Protein AF-A0A538TI64-F1 (afdb_monomer)

Sequence (239 aa):
MTATRRSPAPDSRGTPIFIALPSRIRTHGTRDSNRKEPLVKSITRTRGRATARTKSRGKTGARRRSRPKLRREFADYIRKIDTYRGGRPAMPLLRTGPGKIARAVQGLTPSQVRRRPARGKWSISEIVGHLLDTEIVYGFRCRMALSESGRPVQAYNQTVWTETLRHRRRSVPRTVAQIQLLRKINLELVGSVPRRTWKRYGEHPERGRETVRRTLELVAGHDLNHLDQIQAIKKKFGW

pLDDT: mean 79.29, std 27.63, range [27.08, 98.88]

Radius of gyration: 28.54 Å; Cα contacts (8 Å, |Δi|>4): 205; chains: 1; bounding box: 77×65×80 Å

Solvent-accessible surface area (backbone atoms only — not comparable to full-atom values): 14949 Å² total; per-residue (Å²): 135,88,80,89,88,80,89,85,83,87,82,89,87,81,87,80,87,79,81,85,74,94,83,82,90,82,92,83,85,87,86,87,82,91,86,85,88,82,87,87,78,88,85,84,91,80,91,78,82,92,78,86,87,77,87,74,86,73,83,75,72,77,74,76,72,74,75,81,75,62,51,65,71,60,52,54,51,50,54,55,32,50,58,63,38,64,84,55,67,31,66,68,46,52,70,47,41,48,60,51,53,47,61,72,53,58,93,61,50,78,67,60,33,47,47,52,82,46,90,98,46,72,18,50,21,28,50,49,41,49,53,34,54,48,48,54,53,51,44,49,48,42,51,43,10,68,76,46,54,69,38,77,42,89,82,78,61,64,69,58,49,37,58,76,68,42,16,60,75,51,58,55,72,62,45,46,53,49,35,42,52,48,48,50,56,44,50,51,58,60,64,74,46,62,77,81,57,33,70,32,18,24,32,30,85,68,75,40,78,43,25,42,51,53,50,47,43,50,50,31,5,45,54,49,53,51,50,52,50,46,51,51,47,29,63,75,73,76,105

Secondary structure (DSSP, 8-state):
--------PPP--------PPPP-----------------------------------------PPPPPPPHHHHHHHHHHHHHHTT--HHHHHHHHHHHHHHHHTT--HHHHH--SSTT---HHHHHHHHHHHHHHHHHHHHHHHHSTT-B-----HHHHHHHTTGGGS-HHHHHHHHHHHHHHHHHHHHSS-GGGGG-EEEETTTEEEEHHHHHHHHHHHHHHHHHHHHHHHHHHT-

Structure (mmCIF, N/CA/C/O backbone):
data_AF-A0A538TI64-F1
#
_entry.id   AF-A0A538TI64-F1
#
loop_
_atom_site.group_PDB
_atom_site.id
_atom_site.type_symbol
_atom_site.label_atom_id
_atom_site.label_alt_id
_atom_site.label_comp_id
_atom_site.label_asym_id
_atom_site.label_entity_id
_atom_site.label_seq_id
_atom_site.pdbx_PDB_ins_code
_atom_site.Cartn_x
_atom_site.Cartn_y
_atom_site.Cartn_z
_atom_site.occupancy
_atom_site.B_iso_or_equiv
_atom_site.auth_seq_id
_atom_site.auth_comp_id
_atom_site.auth_asym_id
_atom_site.auth_atom_id
_atom_site.pdbx_PDB_model_num
ATOM 1 N N . MET A 1 1 ? 38.947 35.627 54.458 1.00 37.22 1 MET A N 1
ATOM 2 C CA . MET A 1 1 ? 39.655 34.328 54.430 1.00 37.22 1 MET A CA 1
ATOM 3 C C . MET A 1 1 ? 38.856 33.387 53.533 1.00 37.22 1 MET A C 1
ATOM 5 O O . MET A 1 1 ? 37.724 33.091 53.869 1.00 37.22 1 MET A O 1
ATOM 9 N N . THR A 1 2 ? 39.244 33.271 52.253 1.00 35.34 2 THR A N 1
ATOM 10 C CA . THR A 1 2 ? 39.941 32.096 51.654 1.00 35.34 2 THR A CA 1
ATOM 11 C C . THR A 1 2 ? 39.024 30.879 51.502 1.00 35.34 2 THR A C 1
ATOM 13 O O . THR A 1 2 ? 38.381 30.491 52.457 1.00 35.34 2 THR A O 1
ATOM 16 N N . ALA A 1 3 ? 38.932 30.163 50.388 1.00 33.50 3 ALA A N 1
ATOM 17 C CA . ALA A 1 3 ? 39.492 30.269 49.052 1.00 33.50 3 ALA A CA 1
ATOM 18 C C . ALA A 1 3 ? 38.672 29.316 48.158 1.00 33.50 3 ALA A C 1
ATOM 20 O O . ALA A 1 3 ? 38.108 28.321 48.611 1.00 33.50 3 ALA A O 1
ATOM 21 N N . THR A 1 4 ? 38.639 29.644 46.878 1.00 38.38 4 THR A N 1
ATOM 22 C CA . THR A 1 4 ? 38.232 28.841 45.724 1.00 38.38 4 THR A CA 1
ATOM 23 C C . THR A 1 4 ? 38.848 27.435 45.701 1.00 38.38 4 THR A C 1
ATOM 25 O O . THR A 1 4 ? 40.043 27.287 45.946 1.00 38.38 4 THR A O 1
ATOM 28 N N . ARG A 1 5 ? 38.109 26.429 45.203 1.00 38.44 5 ARG A N 1
ATOM 29 C CA . ARG A 1 5 ? 38.712 25.377 44.362 1.00 38.44 5 ARG A CA 1
ATOM 30 C C . ARG A 1 5 ? 37.734 24.817 43.324 1.00 38.44 5 ARG A C 1
ATOM 32 O O . ARG A 1 5 ? 36.630 24.390 43.635 1.00 38.44 5 ARG A O 1
ATOM 39 N N . ARG A 1 6 ? 38.187 24.895 42.070 1.00 33.31 6 ARG A N 1
ATOM 40 C CA . ARG A 1 6 ? 37.586 24.429 40.813 1.00 33.31 6 ARG A CA 1
ATOM 41 C C . ARG A 1 6 ? 38.135 23.044 40.424 1.00 33.31 6 ARG A C 1
ATOM 43 O O . ARG A 1 6 ? 39.300 22.783 40.708 1.00 33.31 6 ARG A O 1
ATOM 50 N N . SER A 1 7 ? 37.346 22.339 39.593 1.00 33.81 7 SER A N 1
ATOM 51 C CA . SER A 1 7 ? 37.742 21.460 38.457 1.00 33.81 7 SER A CA 1
ATOM 52 C C . SER A 1 7 ? 38.326 20.058 38.764 1.00 33.81 7 SER A C 1
ATOM 54 O O . SER A 1 7 ? 38.950 19.905 39.809 1.00 33.81 7 SER A O 1
ATOM 56 N N . PRO A 1 8 ? 38.145 19.030 37.883 1.00 36.81 8 PRO A N 1
ATOM 57 C CA . PRO A 1 8 ? 38.267 19.132 36.418 1.00 36.81 8 PRO A CA 1
ATOM 58 C C . PRO A 1 8 ? 37.199 18.456 35.533 1.00 36.81 8 PRO A C 1
ATOM 60 O O . PRO A 1 8 ? 36.416 17.607 35.947 1.00 36.81 8 PRO A O 1
ATOM 63 N N . ALA A 1 9 ? 37.226 18.878 34.266 1.00 33.88 9 ALA A N 1
ATOM 64 C CA . ALA A 1 9 ? 36.581 18.263 33.112 1.00 33.88 9 ALA A CA 1
ATOM 65 C C . ALA A 1 9 ? 37.309 16.979 32.663 1.00 33.88 9 ALA A C 1
ATOM 67 O O . ALA A 1 9 ? 38.518 16.875 32.875 1.00 33.88 9 ALA A O 1
ATOM 68 N N . PRO A 1 10 ? 36.642 16.061 31.942 1.00 36.03 10 PRO A N 1
ATOM 69 C CA . PRO A 1 10 ? 37.310 15.170 31.010 1.00 36.03 10 PRO A CA 1
ATOM 70 C C . PRO A 1 10 ? 37.363 15.785 29.604 1.00 36.03 10 PRO A C 1
ATOM 72 O O . PRO A 1 10 ? 36.371 16.281 29.066 1.00 36.03 10 PRO A O 1
ATOM 75 N N . ASP A 1 11 ? 38.572 15.745 29.056 1.00 35.69 11 ASP A N 1
ATOM 76 C CA . ASP A 1 11 ? 38.986 16.241 27.752 1.00 35.69 11 ASP A CA 1
ATOM 77 C C . ASP A 1 11 ? 38.479 15.369 26.587 1.00 35.69 11 ASP A C 1
ATOM 79 O O . ASP A 1 11 ? 38.189 14.176 26.697 1.00 35.69 11 ASP A O 1
ATOM 83 N N . SER A 1 12 ? 38.396 16.066 25.467 1.00 35.09 12 SER A N 1
ATOM 84 C CA . SER A 1 12 ? 38.057 15.743 24.099 1.00 35.09 12 SER A CA 1
ATOM 85 C C . SER A 1 12 ? 38.675 14.474 23.499 1.00 35.09 12 SER A C 1
ATOM 87 O O . SER A 1 12 ? 39.821 14.102 23.742 1.00 35.09 12 SER A O 1
ATOM 89 N N . ARG A 1 13 ? 37.906 13.861 22.588 1.00 38.78 13 ARG A N 1
ATOM 90 C CA . ARG A 1 13 ? 38.354 13.457 21.242 1.00 38.78 13 ARG A CA 1
ATOM 91 C C . ARG A 1 13 ? 37.144 13.023 20.410 1.00 38.78 13 ARG A C 1
ATOM 93 O O . ARG A 1 13 ? 36.601 11.939 20.587 1.00 38.78 13 ARG A O 1
ATOM 100 N N . GLY A 1 14 ? 36.720 13.893 19.500 1.00 31.83 14 GLY A N 1
ATOM 101 C CA . GLY A 1 14 ? 35.620 13.634 18.573 1.00 31.83 14 GLY A CA 1
ATOM 102 C C . GLY A 1 14 ? 35.406 14.823 17.648 1.00 31.83 14 GLY A C 1
ATOM 103 O O . GLY A 1 14 ? 34.551 15.664 17.894 1.00 31.83 14 GLY A O 1
ATOM 104 N N . THR A 1 15 ? 36.238 14.922 16.617 1.00 35.31 15 THR A N 1
ATOM 105 C CA . THR A 1 15 ? 36.200 15.959 15.581 1.00 35.31 15 THR A CA 1
ATOM 106 C C . THR A 1 15 ? 34.843 15.972 14.857 1.00 35.31 15 THR A C 1
ATOM 108 O O . THR A 1 15 ? 34.475 14.946 14.281 1.00 35.31 15 THR A O 1
ATOM 111 N N . PRO A 1 16 ? 34.098 17.092 14.809 1.00 32.81 16 PRO A N 1
ATOM 112 C CA . PRO A 1 16 ? 32.952 17.212 13.917 1.00 32.81 16 PRO A CA 1
ATOM 113 C C . PRO A 1 16 ? 33.415 17.614 12.508 1.00 32.81 16 PRO A C 1
ATOM 115 O O . PRO A 1 16 ? 34.109 18.612 12.317 1.00 32.81 16 PRO A O 1
ATOM 118 N N . ILE A 1 17 ? 33.012 16.831 11.505 1.00 33.97 17 ILE A N 1
ATOM 119 C CA . ILE A 1 17 ? 33.142 17.189 10.088 1.00 33.97 17 ILE A CA 1
ATOM 120 C C . ILE A 1 17 ? 32.087 18.259 9.780 1.00 33.97 17 ILE A C 1
ATOM 122 O O . ILE A 1 17 ? 30.896 17.963 9.694 1.00 33.97 17 ILE A O 1
ATOM 126 N N . PHE A 1 18 ? 32.529 19.505 9.616 1.00 28.81 18 PHE A N 1
ATOM 127 C CA . PHE A 1 18 ? 31.714 20.596 9.086 1.00 28.81 18 PHE A CA 1
ATOM 128 C C . PHE A 1 18 ? 31.670 20.511 7.554 1.00 28.81 18 PHE A C 1
ATOM 130 O O . PHE A 1 18 ? 32.689 20.662 6.885 1.00 28.81 18 PHE A O 1
ATOM 137 N N . ILE A 1 19 ? 30.479 20.298 6.989 1.00 31.23 19 ILE A N 1
ATOM 138 C CA . ILE A 1 19 ? 30.211 20.546 5.568 1.00 31.23 19 ILE A CA 1
ATOM 139 C C . ILE A 1 19 ? 29.819 22.020 5.441 1.00 31.23 19 ILE A C 1
ATOM 141 O O . ILE A 1 19 ? 28.772 22.439 5.933 1.00 31.23 19 ILE A O 1
ATOM 145 N N . ALA A 1 20 ? 30.684 22.811 4.809 1.00 28.75 20 ALA A N 1
ATOM 146 C CA . ALA A 1 20 ? 30.454 24.222 4.534 1.00 28.75 20 ALA A CA 1
ATOM 147 C C . ALA A 1 20 ? 29.382 24.403 3.442 1.00 28.75 20 ALA A C 1
ATOM 149 O O . ALA A 1 20 ? 29.527 23.915 2.323 1.00 28.75 20 ALA A O 1
ATOM 150 N N . LEU A 1 21 ? 28.318 25.140 3.767 1.00 31.92 21 LEU A N 1
ATOM 151 C CA . LEU A 1 21 ? 27.373 25.721 2.810 1.00 31.92 21 LEU A CA 1
ATOM 152 C C . LEU A 1 21 ? 27.805 27.169 2.528 1.00 31.92 21 LEU A C 1
ATOM 154 O O . LEU A 1 21 ? 27.930 27.942 3.481 1.00 31.92 21 LEU A O 1
ATOM 158 N N . PRO A 1 22 ? 27.992 27.599 1.269 1.00 30.00 22 PRO A N 1
ATOM 159 C CA . PRO A 1 22 ? 28.164 29.015 0.988 1.00 30.00 22 PRO A CA 1
ATOM 160 C C . PRO A 1 22 ? 26.818 29.734 1.142 1.00 30.00 22 PRO A C 1
ATOM 162 O O . PRO A 1 22 ? 25.864 29.478 0.411 1.00 30.00 22 PRO A O 1
ATOM 165 N N . SER A 1 23 ? 26.749 30.653 2.105 1.00 29.98 23 SER A N 1
ATOM 166 C CA . SER A 1 23 ? 25.665 31.629 2.236 1.00 29.98 23 SER A CA 1
ATOM 167 C C . SER A 1 23 ? 26.150 32.981 1.733 1.00 29.98 23 SER A C 1
ATOM 169 O O . SER A 1 23 ? 27.147 33.484 2.248 1.00 29.98 23 SER A O 1
ATOM 171 N N . ARG A 1 24 ? 25.428 33.578 0.778 1.00 32.62 24 ARG A N 1
ATOM 172 C CA . ARG A 1 24 ? 25.134 35.024 0.697 1.00 32.62 24 ARG A CA 1
ATOM 173 C C . ARG A 1 24 ? 24.222 35.291 -0.503 1.00 32.62 24 ARG A C 1
ATOM 175 O O . ARG A 1 24 ? 24.671 35.343 -1.641 1.00 32.62 24 ARG A O 1
ATOM 182 N N . ILE A 1 25 ? 22.938 35.495 -0.219 1.00 31.81 25 ILE A N 1
ATOM 183 C CA . ILE A 1 25 ? 22.033 36.255 -1.083 1.00 31.81 25 ILE A CA 1
ATOM 184 C C . ILE A 1 25 ? 22.136 37.710 -0.613 1.00 31.81 25 ILE A C 1
ATOM 186 O O . ILE A 1 25 ? 21.892 37.996 0.558 1.00 31.81 25 ILE A O 1
ATOM 190 N N . ARG A 1 26 ? 22.522 38.620 -1.510 1.00 29.88 26 ARG A N 1
ATOM 191 C CA . ARG A 1 26 ? 22.335 40.069 -1.357 1.00 29.88 26 ARG A CA 1
ATOM 192 C C . ARG A 1 26 ? 21.507 40.560 -2.539 1.00 29.88 26 ARG A C 1
ATOM 194 O O . ARG A 1 26 ? 21.775 40.195 -3.678 1.00 29.88 26 ARG A O 1
ATOM 201 N N . THR A 1 27 ? 20.493 41.359 -2.242 1.00 34.69 27 THR A N 1
ATOM 202 C CA . THR A 1 27 ? 19.580 41.998 -3.191 1.00 34.69 27 THR A CA 1
ATOM 203 C C . THR A 1 27 ? 20.122 43.347 -3.671 1.00 34.69 27 THR A C 1
ATOM 205 O O . THR A 1 27 ? 20.535 44.147 -2.837 1.00 34.69 27 THR A O 1
ATOM 208 N N . HIS A 1 28 ? 20.072 43.582 -4.989 1.00 30.11 28 HIS A N 1
ATOM 209 C CA . HIS A 1 28 ? 19.541 44.764 -5.706 1.00 30.11 28 HIS A CA 1
ATOM 210 C C . HIS A 1 28 ? 20.309 45.081 -7.004 1.00 30.11 28 HIS A C 1
ATOM 212 O O . HIS A 1 28 ? 21.526 45.198 -6.991 1.00 30.11 28 HIS A O 1
ATOM 218 N N . GLY A 1 29 ? 19.549 45.334 -8.082 1.00 27.08 29 GLY A N 1
ATOM 219 C CA . GLY A 1 29 ? 19.819 46.455 -8.995 1.00 27.08 29 GLY A CA 1
ATOM 220 C C . GLY A 1 29 ? 20.562 46.199 -10.314 1.00 27.08 29 GLY A C 1
ATOM 221 O O . GLY A 1 29 ? 21.779 46.236 -10.355 1.00 27.08 29 GLY A O 1
ATOM 222 N N . THR A 1 30 ? 19.771 46.124 -11.395 1.00 30.17 30 THR A N 1
ATOM 223 C CA . THR A 1 30 ? 19.968 46.743 -12.733 1.00 30.17 30 THR A CA 1
ATOM 224 C C . THR A 1 30 ? 21.091 46.319 -13.707 1.00 30.17 30 THR A C 1
ATOM 226 O O . THR A 1 30 ? 22.267 46.528 -13.456 1.00 30.17 30 THR A O 1
ATOM 229 N N . ARG A 1 31 ? 20.613 45.959 -14.917 1.00 30.47 31 ARG A N 1
ATOM 230 C CA . ARG A 1 31 ? 21.110 46.249 -16.288 1.00 30.47 31 ARG A CA 1
ATOM 231 C C . ARG A 1 31 ? 22.383 45.569 -16.851 1.00 30.47 31 ARG A C 1
ATOM 233 O O . ARG A 1 31 ? 23.501 45.947 -16.555 1.00 30.47 31 ARG A O 1
ATOM 240 N N . ASP A 1 32 ? 22.097 44.702 -17.831 1.00 30.31 32 ASP A N 1
ATOM 241 C CA . ASP A 1 32 ? 22.481 44.789 -19.259 1.00 30.31 32 ASP A CA 1
ATOM 242 C C . ASP A 1 32 ? 23.787 44.157 -19.804 1.00 30.31 32 ASP A C 1
ATOM 244 O O . ASP A 1 32 ? 24.876 44.261 -19.252 1.00 30.31 32 ASP A O 1
ATOM 248 N N . SER A 1 33 ? 23.616 43.606 -21.013 1.00 30.88 33 SER A N 1
ATOM 249 C CA . SER A 1 33 ? 24.575 43.327 -22.092 1.00 30.88 33 SER A CA 1
ATOM 250 C C . SER A 1 33 ? 25.534 42.115 -22.029 1.00 30.88 33 SER A C 1
ATOM 252 O O . SER A 1 33 ? 26.575 42.092 -21.387 1.00 30.88 33 SER A O 1
ATOM 254 N N . ASN A 1 34 ? 25.183 41.110 -22.842 1.00 29.89 34 ASN A N 1
ATOM 255 C CA . ASN A 1 34 ? 25.962 40.633 -23.995 1.00 29.89 34 ASN A CA 1
ATOM 256 C C . ASN A 1 34 ? 27.479 40.365 -23.814 1.00 29.89 34 ASN A C 1
ATOM 258 O O . ASN A 1 34 ? 28.293 41.272 -23.972 1.00 29.89 34 ASN A O 1
ATOM 262 N N . ARG A 1 35 ? 27.882 39.088 -23.689 1.00 32.22 35 ARG A N 1
ATOM 263 C CA . ARG A 1 35 ? 29.124 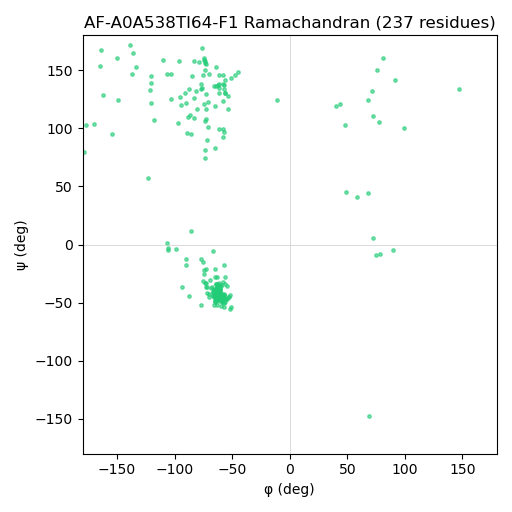38.587 -24.319 1.00 32.22 35 ARG A CA 1
ATOM 264 C C . ARG A 1 35 ? 29.178 37.059 -24.416 1.00 32.22 35 ARG A C 1
ATOM 266 O O . ARG A 1 35 ? 28.970 36.348 -23.438 1.00 32.22 35 ARG A O 1
ATOM 273 N N . LYS A 1 36 ? 29.459 36.581 -25.629 1.00 29.98 36 LYS A N 1
ATOM 274 C CA . LYS A 1 36 ? 29.772 35.190 -25.983 1.00 29.98 36 LYS A CA 1
ATOM 275 C C . LYS A 1 36 ? 31.262 34.876 -25.738 1.00 29.98 36 LYS A C 1
ATOM 277 O O . LYS A 1 36 ? 32.085 35.780 -25.841 1.00 29.98 36 LYS A O 1
ATOM 282 N N . GLU A 1 37 ? 31.532 33.568 -25.590 1.00 29.69 37 GLU A N 1
ATOM 283 C CA . GLU A 1 37 ? 32.786 32.818 -25.871 1.00 29.69 37 GLU A CA 1
ATOM 284 C C . GLU A 1 37 ? 33.959 32.828 -24.855 1.00 29.69 37 GLU A C 1
ATOM 286 O O . GLU A 1 37 ? 34.061 33.764 -24.069 1.00 29.69 37 GLU A O 1
ATOM 291 N N . PRO A 1 38 ? 34.923 31.861 -24.900 1.00 39.62 38 PRO A N 1
ATOM 292 C CA . PRO A 1 38 ? 34.915 30.499 -25.472 1.00 39.62 38 PRO A CA 1
ATOM 293 C C . PRO A 1 38 ? 35.604 29.389 -24.618 1.00 39.62 38 PRO A C 1
ATOM 295 O O . PRO A 1 38 ? 36.288 29.610 -23.624 1.00 39.62 38 PRO A O 1
ATOM 298 N N . LEU A 1 39 ? 35.408 28.162 -25.116 1.00 29.30 39 LEU A N 1
ATOM 299 C CA . LEU A 1 39 ? 36.237 26.945 -25.106 1.00 29.30 39 LEU A CA 1
ATOM 300 C C . LEU A 1 39 ? 37.714 27.075 -24.640 1.00 29.30 39 LEU A C 1
ATOM 302 O O . LEU A 1 39 ? 38.516 27.754 -25.281 1.00 29.30 39 LEU A O 1
ATOM 306 N N . VAL A 1 40 ? 38.123 26.287 -23.634 1.00 33.06 40 VAL A N 1
ATOM 307 C CA . VAL A 1 40 ? 39.546 26.050 -23.311 1.00 33.06 40 VAL A CA 1
ATOM 308 C C . VAL A 1 40 ? 40.038 24.777 -24.005 1.00 33.06 40 VAL A C 1
ATOM 310 O O . VAL A 1 40 ? 39.518 23.682 -23.790 1.00 33.06 40 VAL A O 1
ATOM 313 N N . LYS A 1 41 ? 41.055 24.955 -24.854 1.00 30.59 41 LYS A N 1
ATOM 314 C CA . LYS A 1 41 ? 41.821 23.920 -25.556 1.00 30.59 41 LYS A CA 1
ATOM 315 C C . LYS A 1 41 ? 42.959 23.370 -24.680 1.00 30.59 41 LYS A C 1
ATOM 317 O O . LYS A 1 41 ? 43.612 24.118 -23.966 1.00 30.59 41 LYS A O 1
ATOM 322 N N . SER A 1 42 ? 43.205 22.069 -24.852 1.00 28.00 42 SER A N 1
ATOM 323 C CA . SER A 1 42 ? 44.501 21.364 -24.913 1.00 28.00 42 SER A CA 1
ATOM 324 C C . SER A 1 42 ? 45.621 21.690 -23.911 1.00 28.00 42 SER A C 1
ATOM 326 O O . SER A 1 42 ? 46.245 22.744 -23.985 1.00 28.00 42 SER A O 1
ATOM 328 N N . ILE A 1 43 ? 46.034 20.663 -23.158 1.00 35.38 43 ILE A N 1
ATOM 329 C CA . ILE A 1 43 ? 47.416 20.505 -22.682 1.00 35.38 43 ILE A CA 1
ATOM 330 C C . ILE A 1 43 ? 47.986 19.183 -23.219 1.00 35.38 43 ILE A C 1
ATOM 332 O O . ILE A 1 43 ? 47.281 18.204 -23.459 1.00 35.38 43 ILE A O 1
ATOM 336 N N . THR A 1 44 ? 49.274 19.268 -23.503 1.00 32.62 44 THR A N 1
ATOM 337 C CA . THR A 1 44 ? 50.153 18.569 -24.434 1.00 32.62 44 THR A CA 1
ATOM 338 C C . THR A 1 44 ? 50.566 17.137 -24.080 1.00 32.62 44 THR A C 1
ATOM 340 O O . THR A 1 44 ? 50.574 16.694 -22.937 1.00 32.62 44 THR A O 1
ATOM 343 N N . ARG A 1 45 ? 50.973 16.445 -25.153 1.00 30.39 45 ARG A N 1
ATOM 344 C CA . ARG A 1 45 ? 51.632 15.134 -25.256 1.00 30.39 45 ARG A CA 1
ATOM 345 C C . ARG A 1 45 ? 52.998 15.115 -24.558 1.00 30.39 45 ARG A C 1
ATOM 347 O O . ARG A 1 45 ? 53.855 15.916 -24.919 1.00 30.39 45 ARG A O 1
ATOM 354 N N . THR A 1 46 ? 53.265 14.067 -23.778 1.00 35.16 46 THR A N 1
ATOM 355 C CA . THR A 1 46 ? 54.635 13.596 -23.503 1.00 35.16 46 THR A CA 1
ATOM 356 C C . THR A 1 46 ? 54.765 12.148 -23.976 1.00 35.16 46 THR A C 1
ATOM 358 O O . THR A 1 46 ? 53.990 11.276 -23.587 1.00 35.16 46 THR A O 1
ATOM 361 N N . ARG A 1 47 ? 55.714 11.905 -24.889 1.00 35.72 47 ARG A N 1
ATOM 362 C CA . ARG A 1 47 ? 56.105 10.576 -25.382 1.00 35.72 47 ARG A CA 1
ATOM 363 C C . ARG A 1 47 ? 56.960 9.877 -24.323 1.00 35.72 47 ARG A C 1
ATOM 365 O O . ARG A 1 47 ? 57.915 10.468 -23.838 1.00 35.72 47 ARG A O 1
ATOM 372 N N . GLY A 1 48 ? 56.676 8.604 -24.056 1.00 32.78 48 GLY A N 1
ATOM 373 C CA . GLY A 1 48 ? 57.495 7.744 -23.202 1.00 32.78 48 GLY A CA 1
ATOM 374 C C . GLY A 1 48 ? 57.328 6.267 -23.558 1.00 32.78 48 GLY A C 1
ATOM 375 O O . GLY A 1 48 ? 56.382 5.636 -23.118 1.00 32.78 48 GLY A O 1
ATOM 376 N N . ARG A 1 49 ? 58.249 5.787 -24.403 1.00 35.16 49 ARG A N 1
ATOM 377 C CA . ARG A 1 49 ? 58.800 4.425 -24.567 1.00 35.16 49 ARG A CA 1
ATOM 378 C C . ARG A 1 49 ? 57.875 3.192 -24.477 1.00 35.16 49 ARG A C 1
ATOM 380 O O . ARG A 1 49 ? 57.328 2.848 -23.439 1.00 35.16 49 ARG A O 1
ATOM 387 N N . ALA A 1 50 ? 57.841 2.457 -25.590 1.00 39.72 50 ALA A N 1
ATOM 388 C CA . ALA A 1 50 ? 57.278 1.121 -25.720 1.00 39.72 50 ALA A CA 1
ATOM 389 C C . ALA A 1 50 ? 58.054 0.078 -24.896 1.00 39.72 50 ALA A C 1
ATOM 391 O O . ALA A 1 50 ? 59.282 0.020 -24.964 1.00 39.72 50 ALA A O 1
ATOM 392 N N . THR A 1 51 ? 57.323 -0.795 -24.201 1.00 38.84 51 THR A N 1
ATOM 393 C CA . THR A 1 51 ? 57.814 -2.085 -23.706 1.00 38.84 51 THR A CA 1
ATOM 394 C C . THR A 1 51 ? 56.810 -3.195 -24.019 1.00 38.84 51 THR A C 1
ATOM 396 O O . THR A 1 51 ? 55.623 -2.968 -24.253 1.00 38.84 51 THR A O 1
ATOM 399 N N . ALA A 1 52 ? 57.372 -4.393 -24.141 1.00 37.66 52 ALA A N 1
ATOM 400 C CA . ALA A 1 52 ? 56.873 -5.577 -24.817 1.00 37.66 52 ALA A CA 1
ATOM 401 C C . ALA A 1 52 ? 55.448 -6.041 -24.465 1.00 37.66 52 ALA A C 1
ATOM 403 O O . ALA A 1 52 ? 54.987 -6.040 -23.327 1.00 37.66 52 ALA A O 1
ATOM 404 N N . ARG A 1 53 ? 54.783 -6.534 -25.509 1.00 40.75 53 ARG A N 1
ATOM 405 C CA . ARG A 1 53 ? 53.442 -7.108 -25.526 1.00 40.75 53 ARG A CA 1
ATOM 406 C C . ARG A 1 53 ? 53.509 -8.593 -25.157 1.00 40.75 53 ARG A C 1
ATOM 408 O O . ARG A 1 53 ? 53.695 -9.436 -26.030 1.00 40.75 53 ARG A O 1
ATOM 415 N N . THR A 1 54 ? 53.294 -8.923 -23.889 1.00 37.56 54 THR A N 1
ATOM 416 C CA . THR A 1 54 ? 53.102 -10.313 -23.447 1.00 37.56 54 THR A CA 1
ATOM 417 C C . THR A 1 54 ? 51.618 -10.670 -23.552 1.00 37.56 54 THR A C 1
ATOM 419 O O . THR A 1 54 ? 50.784 -10.159 -22.806 1.00 37.56 54 THR A O 1
ATOM 422 N N . LYS A 1 55 ? 51.248 -11.534 -24.507 1.00 40.97 55 LYS A N 1
ATOM 423 C CA . LYS A 1 55 ? 49.890 -12.093 -24.609 1.00 40.97 55 LYS A CA 1
ATOM 424 C C . LYS A 1 55 ? 49.670 -13.098 -23.472 1.00 40.97 55 LYS A C 1
ATOM 426 O O . LYS A 1 55 ? 49.906 -14.287 -23.659 1.00 40.97 55 LYS A O 1
ATOM 431 N N . SER A 1 56 ? 49.173 -12.652 -22.318 1.00 37.84 56 SER A N 1
ATOM 432 C CA . SER A 1 56 ? 48.574 -13.577 -21.352 1.00 37.84 56 SER A CA 1
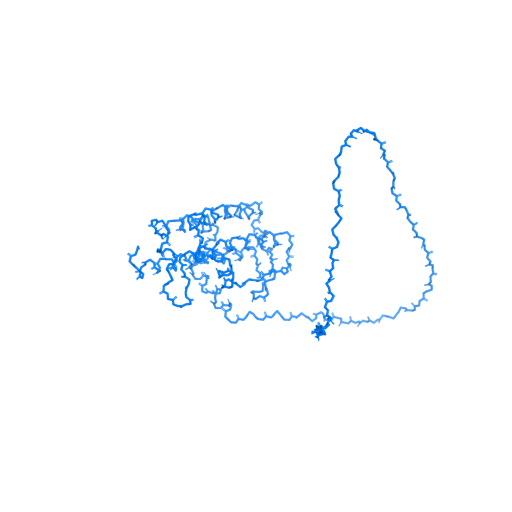ATOM 433 C C . SER A 1 56 ? 47.122 -13.838 -21.772 1.00 37.84 56 SER A C 1
ATOM 435 O O . SER A 1 56 ? 46.249 -12.971 -21.742 1.00 37.84 56 SER A O 1
ATOM 437 N N . ARG A 1 57 ? 46.853 -15.055 -22.257 1.00 44.47 57 ARG A N 1
ATOM 438 C CA . ARG A 1 57 ? 45.487 -15.573 -22.404 1.00 44.47 57 ARG A CA 1
ATOM 439 C C . ARG A 1 57 ? 44.961 -15.907 -21.007 1.00 44.47 57 ARG A C 1
ATOM 441 O O . ARG A 1 57 ? 44.876 -17.067 -20.621 1.00 44.47 57 ARG A O 1
ATOM 448 N N . GLY A 1 58 ? 44.619 -14.879 -20.237 1.00 36.56 58 GLY A N 1
ATOM 449 C CA . GLY A 1 58 ? 43.847 -15.034 -19.014 1.00 36.56 58 GLY A CA 1
ATOM 450 C C . GLY A 1 58 ? 42.411 -15.394 -19.376 1.00 36.56 58 GLY A C 1
ATOM 451 O O . GLY A 1 58 ? 41.631 -14.523 -19.751 1.00 36.56 58 GLY A O 1
ATOM 452 N N . LYS A 1 59 ? 42.045 -16.676 -19.271 1.00 46.59 59 LYS A N 1
ATOM 453 C CA . LYS A 1 59 ? 40.640 -17.089 -19.182 1.00 46.59 59 LYS A CA 1
ATOM 454 C C . LYS A 1 59 ? 40.077 -16.526 -17.873 1.00 46.59 59 LYS A C 1
ATOM 456 O O . LYS A 1 59 ? 40.029 -17.221 -16.863 1.00 46.59 59 LYS A O 1
ATOM 461 N N . THR A 1 60 ? 39.654 -15.265 -17.864 1.00 42.88 60 THR A N 1
ATOM 462 C CA . THR A 1 60 ? 38.806 -14.729 -16.799 1.00 42.88 60 THR A CA 1
ATOM 463 C C . THR A 1 60 ? 37.415 -15.313 -16.995 1.00 42.88 60 THR A C 1
ATOM 465 O O . THR A 1 60 ? 36.517 -14.713 -17.578 1.00 42.88 60 THR A O 1
ATOM 468 N N . GLY A 1 61 ? 37.233 -16.545 -16.517 1.00 41.12 61 GLY A N 1
ATOM 469 C CA . GLY A 1 61 ? 35.905 -17.058 -16.234 1.00 41.12 61 GLY A CA 1
ATOM 470 C C . GLY A 1 61 ? 35.272 -16.104 -15.234 1.00 41.12 61 GLY A C 1
ATOM 471 O O . GLY A 1 61 ? 35.595 -16.148 -14.048 1.00 41.12 61 GLY A O 1
ATOM 472 N N . ALA A 1 62 ? 34.424 -15.194 -15.717 1.00 48.66 62 ALA A N 1
ATOM 473 C CA . ALA A 1 62 ? 33.586 -14.364 -14.876 1.00 48.66 62 ALA A CA 1
ATOM 474 C C . ALA A 1 62 ? 32.748 -15.322 -14.031 1.00 48.66 62 ALA A C 1
ATOM 476 O O . ALA A 1 62 ? 31.759 -15.892 -14.492 1.00 48.66 62 ALA A O 1
ATOM 477 N N . ARG A 1 63 ? 33.216 -15.581 -12.807 1.00 47.34 63 ARG A N 1
ATOM 478 C CA . ARG A 1 63 ? 32.571 -16.471 -11.852 1.00 47.34 63 ARG A CA 1
ATOM 479 C C . ARG A 1 63 ? 31.212 -15.843 -11.586 1.00 47.34 63 ARG A C 1
ATOM 481 O O . ARG A 1 63 ? 31.115 -14.845 -10.875 1.00 47.34 63 ARG A O 1
ATOM 488 N N . ARG A 1 64 ? 30.179 -16.367 -12.249 1.00 51.53 64 ARG A N 1
ATOM 489 C CA . ARG A 1 64 ? 28.785 -15.956 -12.101 1.00 51.53 64 ARG A CA 1
ATOM 490 C C . ARG A 1 64 ? 28.446 -16.150 -10.629 1.00 51.53 64 ARG A C 1
ATOM 492 O O . ARG A 1 64 ? 28.137 -17.264 -10.218 1.00 51.53 64 ARG A O 1
ATOM 499 N N . ARG A 1 65 ? 28.611 -15.092 -9.824 1.00 55.88 65 ARG A N 1
ATOM 500 C CA . ARG A 1 65 ? 28.309 -15.120 -8.392 1.00 55.88 65 ARG A CA 1
ATOM 501 C C . ARG A 1 65 ? 26.876 -15.617 -8.279 1.00 55.88 65 ARG A C 1
ATOM 503 O O . ARG A 1 65 ? 25.962 -15.014 -8.849 1.00 55.88 65 ARG A O 1
ATOM 510 N N . SER A 1 66 ? 26.706 -16.778 -7.652 1.00 58.66 66 SER A N 1
ATOM 511 C CA . SER A 1 66 ? 25.389 -17.349 -7.420 1.00 58.66 66 SER A CA 1
ATOM 512 C C . SER A 1 66 ? 24.578 -16.313 -6.654 1.00 58.66 66 SER A C 1
ATOM 514 O O . SER A 1 66 ? 25.059 -15.693 -5.704 1.00 58.66 66 SER A O 1
ATOM 516 N N . ARG A 1 67 ? 23.364 -16.039 -7.135 1.00 59.28 67 ARG A N 1
ATOM 517 C CA . ARG A 1 67 ? 22.499 -15.057 -6.484 1.00 59.28 67 ARG A CA 1
ATOM 518 C C . ARG A 1 67 ? 22.220 -15.563 -5.067 1.00 59.28 67 ARG A C 1
ATOM 520 O O . ARG A 1 67 ? 21.856 -16.736 -4.941 1.00 59.28 67 ARG A O 1
ATOM 527 N N . PRO A 1 68 ? 22.388 -14.733 -4.025 1.00 58.38 68 PRO A N 1
ATOM 528 C CA . PRO A 1 68 ? 22.048 -15.149 -2.675 1.00 58.38 68 PRO A CA 1
ATOM 529 C C . PRO A 1 68 ? 20.583 -15.595 -2.648 1.00 58.38 68 PRO A C 1
ATOM 531 O O . PRO A 1 68 ? 19.707 -14.918 -3.196 1.00 58.38 68 PRO A O 1
ATOM 534 N N . LYS A 1 69 ? 20.331 -16.782 -2.085 1.00 64.88 69 LYS A N 1
ATOM 535 C CA . LYS A 1 69 ? 18.973 -17.317 -1.957 1.00 64.88 69 LYS A CA 1
ATOM 536 C C . LYS A 1 69 ? 18.168 -16.396 -1.041 1.00 64.88 69 LYS A C 1
ATOM 538 O O . LYS A 1 69 ? 18.660 -15.972 0.002 1.00 64.88 69 LYS A O 1
ATOM 543 N N . LEU A 1 70 ? 16.928 -16.114 -1.440 1.00 73.62 70 LEU A N 1
ATOM 544 C CA . LEU A 1 70 ? 15.958 -15.403 -0.615 1.00 73.62 70 LEU A CA 1
ATOM 545 C C . LEU A 1 70 ? 15.837 -16.113 0.739 1.00 73.62 70 LEU A C 1
ATOM 547 O O . LEU A 1 70 ? 15.616 -17.327 0.766 1.00 73.62 70 LEU A O 1
ATOM 551 N N . ARG A 1 71 ? 15.979 -15.380 1.851 1.00 80.25 71 ARG A N 1
ATOM 552 C CA . ARG A 1 71 ? 15.731 -15.967 3.176 1.00 80.25 71 ARG A CA 1
ATOM 553 C C . ARG A 1 71 ? 14.300 -16.503 3.219 1.00 80.25 71 ARG A C 1
ATOM 555 O O . ARG A 1 71 ? 13.380 -15.858 2.713 1.00 80.25 71 ARG A O 1
ATOM 562 N N . ARG A 1 72 ? 14.122 -17.686 3.816 1.00 80.25 72 ARG A N 1
ATOM 563 C CA . ARG A 1 72 ? 12.849 -18.429 3.819 1.00 80.25 72 ARG A CA 1
ATOM 564 C C . ARG A 1 72 ? 11.676 -17.567 4.292 1.00 80.25 72 ARG A C 1
ATOM 566 O O . ARG A 1 72 ? 10.650 -17.532 3.632 1.00 80.25 72 ARG A O 1
ATOM 573 N N . GLU A 1 73 ? 11.879 -16.788 5.348 1.00 78.69 73 GLU A N 1
ATOM 574 C CA . GLU A 1 73 ? 10.884 -15.863 5.904 1.00 78.69 73 GLU A CA 1
ATOM 575 C C . GLU A 1 73 ? 10.294 -14.884 4.869 1.00 78.69 73 GLU A C 1
ATOM 577 O O . GLU A 1 73 ? 9.075 -14.732 4.775 1.00 78.69 73 GLU A O 1
ATOM 582 N N . PHE A 1 74 ? 11.132 -14.273 4.025 1.00 83.00 74 PHE A N 1
ATOM 583 C CA . PHE A 1 74 ? 10.675 -13.345 2.992 1.00 83.00 74 PHE A CA 1
ATOM 584 C C . PHE A 1 74 ? 9.981 -14.081 1.853 1.00 83.00 74 PHE A C 1
ATOM 586 O O . PHE A 1 74 ? 9.003 -13.579 1.304 1.00 83.00 74 PHE A O 1
ATOM 593 N N . ALA A 1 75 ? 10.459 -15.276 1.503 1.00 84.44 75 ALA A N 1
ATOM 594 C CA . ALA A 1 75 ? 9.813 -16.105 0.496 1.00 84.44 75 ALA A CA 1
ATOM 595 C C . ALA A 1 75 ? 8.400 -16.505 0.941 1.00 84.44 75 ALA A C 1
ATOM 597 O O . ALA A 1 75 ? 7.463 -16.435 0.148 1.00 84.44 75 ALA A O 1
ATOM 598 N N . ASP A 1 76 ? 8.246 -16.906 2.200 1.00 87.50 76 ASP A N 1
ATOM 599 C CA . ASP A 1 76 ? 6.978 -17.338 2.786 1.00 87.50 76 ASP A CA 1
ATOM 600 C C . ASP A 1 76 ? 5.997 -16.161 2.866 1.00 87.50 76 ASP A C 1
ATOM 602 O O . ASP A 1 76 ? 4.841 -16.284 2.456 1.00 87.50 76 ASP A O 1
ATOM 606 N N . TYR A 1 77 ? 6.481 -14.989 3.289 1.00 86.88 77 TYR A N 1
ATOM 607 C CA . TYR A 1 77 ? 5.700 -13.754 3.283 1.00 86.88 77 TYR A CA 1
ATOM 608 C C . TYR A 1 77 ? 5.217 -13.380 1.879 1.00 86.88 77 TYR A C 1
ATOM 610 O O . TYR A 1 77 ? 4.032 -13.122 1.683 1.00 86.88 77 TYR A O 1
ATOM 618 N N . ILE A 1 78 ? 6.109 -13.385 0.886 1.00 89.75 78 ILE A N 1
ATOM 619 C CA . ILE A 1 78 ? 5.757 -13.058 -0.498 1.00 89.75 78 ILE A CA 1
ATOM 620 C C . ILE A 1 78 ? 4.692 -14.021 -1.032 1.00 89.75 78 ILE A C 1
ATOM 622 O O . ILE A 1 78 ? 3.702 -13.565 -1.601 1.00 89.75 78 ILE A O 1
ATOM 626 N N . ARG A 1 79 ? 4.857 -15.332 -0.806 1.00 91.94 79 ARG A N 1
ATOM 627 C CA . ARG A 1 79 ? 3.868 -16.335 -1.230 1.00 91.94 79 ARG A CA 1
ATOM 628 C C . ARG A 1 79 ? 2.513 -16.084 -0.584 1.00 91.94 79 ARG A C 1
ATOM 630 O O . ARG A 1 79 ? 1.509 -16.109 -1.284 1.00 91.94 79 ARG A O 1
ATOM 637 N N . LYS A 1 80 ? 2.482 -15.768 0.714 1.00 92.94 80 LYS A N 1
ATOM 638 C CA . LYS A 1 80 ? 1.248 -15.366 1.399 1.00 92.94 80 LYS A CA 1
ATOM 639 C C . LYS A 1 80 ? 0.619 -14.130 0.752 1.00 92.94 80 LYS A C 1
ATOM 641 O O . LYS A 1 80 ? -0.584 -14.100 0.549 1.00 92.94 80 LYS A O 1
ATOM 646 N N . ILE A 1 81 ? 1.391 -13.093 0.436 1.00 94.88 81 ILE A N 1
ATOM 647 C CA . ILE A 1 81 ? 0.842 -11.882 -0.194 1.00 94.88 81 ILE A CA 1
ATOM 648 C C . ILE A 1 81 ? 0.259 -12.186 -1.582 1.00 94.88 81 ILE A C 1
ATOM 650 O O . ILE A 1 81 ? -0.796 -11.655 -1.937 1.00 94.88 81 ILE A O 1
ATOM 654 N N . ASP A 1 82 ? 0.882 -13.085 -2.343 1.00 93.25 82 ASP A N 1
ATOM 655 C CA . ASP A 1 82 ? 0.378 -13.490 -3.656 1.00 93.25 82 ASP A CA 1
ATOM 656 C C . ASP A 1 82 ? -0.987 -14.192 -3.589 1.00 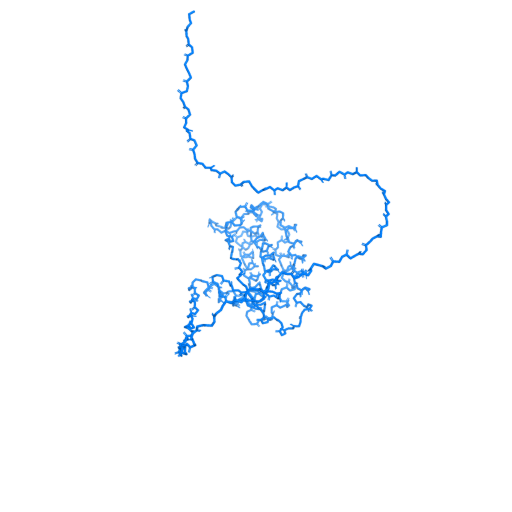93.25 82 ASP A C 1
ATOM 658 O O . ASP A 1 82 ? -1.817 -13.979 -4.483 1.00 93.25 82 ASP A O 1
ATOM 662 N N . THR A 1 83 ? -1.271 -14.966 -2.530 1.00 96.62 83 THR A N 1
ATOM 663 C CA . THR A 1 83 ? -2.567 -15.659 -2.395 1.00 96.62 83 THR A CA 1
ATOM 664 C C . THR A 1 83 ? -3.733 -14.683 -2.286 1.00 96.62 83 THR A C 1
ATOM 666 O O . THR A 1 83 ? -4.788 -14.946 -2.853 1.00 96.62 83 THR A O 1
ATOM 669 N N . TYR A 1 84 ? -3.550 -13.518 -1.650 1.00 96.94 84 TYR A N 1
ATOM 670 C CA . TYR A 1 84 ? -4.599 -12.490 -1.579 1.00 96.94 84 TYR A CA 1
ATOM 671 C C . TYR A 1 84 ? -4.992 -11.971 -2.957 1.00 96.94 84 TYR A C 1
ATOM 673 O O . TYR A 1 84 ? -6.160 -11.676 -3.223 1.00 96.94 84 TYR A O 1
ATOM 681 N N . ARG A 1 85 ? -4.023 -11.854 -3.868 1.00 95.00 85 ARG A N 1
ATOM 682 C CA . ARG A 1 85 ? -4.311 -11.419 -5.232 1.00 95.00 85 ARG A CA 1
ATOM 683 C C . ARG A 1 85 ? -5.048 -12.513 -6.005 1.00 95.00 85 ARG A C 1
ATOM 685 O O . ARG A 1 85 ? -5.944 -12.180 -6.779 1.00 95.00 85 ARG A O 1
ATOM 692 N N . GLY A 1 86 ? -4.706 -13.784 -5.778 1.00 93.25 86 GLY A N 1
ATOM 693 C CA . GLY A 1 86 ? -5.386 -14.936 -6.383 1.00 93.25 86 GLY A CA 1
ATOM 694 C C . GLY A 1 86 ? -5.356 -14.894 -7.912 1.00 93.25 86 GLY A C 1
ATOM 695 O O . GLY A 1 86 ? -6.378 -15.073 -8.559 1.00 93.25 86 GLY A O 1
ATOM 696 N N . GLY A 1 87 ? -4.217 -14.506 -8.496 1.00 92.62 87 GLY A N 1
ATOM 697 C CA . GLY A 1 87 ? -4.052 -14.369 -9.952 1.00 92.62 87 GLY A CA 1
ATOM 698 C C . GLY A 1 87 ? -4.704 -13.133 -10.590 1.00 92.62 87 GLY A C 1
ATOM 699 O O . GLY A 1 87 ? -4.414 -12.825 -11.744 1.00 92.62 87 GLY A O 1
ATOM 700 N N . ARG A 1 88 ? -5.525 -12.369 -9.855 1.00 96.75 88 ARG A N 1
ATOM 701 C CA . ARG A 1 88 ? -6.184 -11.164 -10.385 1.00 96.75 88 ARG A CA 1
ATOM 702 C C . ARG A 1 88 ? -5.165 -10.104 -10.835 1.00 96.75 88 ARG A C 1
ATOM 704 O O . ARG A 1 88 ? -4.123 -9.927 -10.194 1.00 96.75 88 ARG A O 1
ATOM 711 N N . PRO A 1 89 ? -5.462 -9.338 -11.900 1.00 96.69 89 PRO A N 1
ATOM 712 C CA . PRO A 1 89 ? -4.556 -8.307 -12.393 1.00 96.69 89 PRO A CA 1
ATOM 713 C C . PRO A 1 89 ? -4.323 -7.210 -11.342 1.00 96.69 89 PRO A C 1
ATOM 715 O O . PRO A 1 89 ? -5.256 -6.733 -10.697 1.00 96.69 89 PRO A O 1
ATOM 718 N N . ALA A 1 90 ? -3.067 -6.770 -11.195 1.00 97.69 90 ALA A N 1
ATOM 719 C CA . ALA A 1 90 ? -2.688 -5.787 -10.175 1.00 97.69 90 ALA A CA 1
ATOM 720 C C . ALA A 1 90 ? -3.342 -4.411 -10.386 1.00 97.69 90 ALA A C 1
ATOM 722 O O . ALA A 1 90 ? -3.863 -3.833 -9.441 1.00 97.69 90 ALA A O 1
ATOM 723 N N . MET A 1 91 ? -3.349 -3.883 -11.617 1.00 97.88 91 MET A N 1
ATOM 724 C CA . MET A 1 91 ? -3.782 -2.499 -11.869 1.00 97.88 91 MET A CA 1
ATOM 725 C C . MET A 1 91 ? -5.233 -2.209 -11.442 1.00 97.88 91 MET A C 1
ATOM 727 O O . MET A 1 91 ? -5.439 -1.206 -10.759 1.00 97.88 91 MET A O 1
ATOM 731 N N . PRO A 1 92 ? -6.243 -3.045 -11.766 1.00 98.19 92 PRO A N 1
ATOM 732 C CA . PRO A 1 92 ? -7.608 -2.816 -11.282 1.00 98.19 92 PRO A CA 1
ATOM 733 C C . PRO A 1 92 ? -7.730 -2.871 -9.752 1.00 98.19 92 PRO A C 1
ATOM 735 O O . PRO A 1 92 ? -8.448 -2.067 -9.151 1.00 98.19 92 PRO A O 1
ATOM 738 N N . LEU A 1 93 ? -6.996 -3.781 -9.103 1.00 98.44 93 LEU A N 1
ATOM 739 C CA . LEU A 1 93 ? -6.960 -3.868 -7.642 1.00 98.44 93 LEU A CA 1
ATOM 740 C C . LEU A 1 93 ? -6.348 -2.606 -7.031 1.00 98.44 93 LEU A C 1
ATOM 742 O O . LEU A 1 93 ? -6.947 -2.010 -6.142 1.00 98.44 93 LEU A O 1
ATOM 746 N N . LEU A 1 94 ? -5.213 -2.149 -7.561 1.00 98.56 94 LEU A N 1
ATOM 747 C CA . LEU A 1 94 ? -4.542 -0.938 -7.096 1.00 98.56 94 LEU A CA 1
ATOM 748 C C . LEU A 1 94 ? -5.391 0.318 -7.307 1.00 98.56 94 LEU A C 1
ATOM 750 O O . LEU A 1 94 ? -5.384 1.201 -6.453 1.00 98.56 94 LEU A O 1
ATOM 754 N N . ARG A 1 95 ? -6.146 0.401 -8.409 1.00 98.50 95 ARG A N 1
ATOM 755 C CA . ARG A 1 95 ? -7.043 1.533 -8.686 1.00 98.50 95 ARG A CA 1
ATOM 756 C C . ARG A 1 95 ? -8.194 1.609 -7.681 1.00 98.50 95 ARG A C 1
ATOM 758 O O . ARG A 1 95 ? -8.564 2.695 -7.254 1.00 98.50 95 ARG A O 1
ATOM 765 N N . THR A 1 96 ? -8.753 0.463 -7.291 1.00 98.44 96 THR A N 1
ATOM 766 C CA . THR A 1 96 ? -9.907 0.400 -6.374 1.00 98.44 96 THR A CA 1
ATOM 767 C C . THR A 1 96 ? -9.520 0.317 -4.893 1.00 98.44 96 THR A C 1
ATOM 769 O O . THR A 1 96 ? -10.351 0.612 -4.032 1.00 98.44 96 THR A O 1
ATOM 772 N N . GLY A 1 97 ? -8.272 -0.050 -4.585 1.00 98.19 97 GLY A N 1
ATOM 773 C CA . GLY A 1 97 ? -7.736 -0.239 -3.232 1.00 98.19 97 GLY A CA 1
ATOM 774 C C . GLY A 1 97 ? -7.977 0.940 -2.283 1.00 98.19 97 GLY A C 1
ATOM 775 O O . GLY A 1 97 ? -8.615 0.734 -1.251 1.00 98.19 97 GLY A O 1
ATOM 776 N N . PRO A 1 98 ? -7.589 2.184 -2.628 1.00 98.44 98 PRO A N 1
ATOM 777 C CA . PRO A 1 98 ? -7.797 3.338 -1.752 1.00 98.44 98 PRO A CA 1
ATOM 778 C C . PRO A 1 98 ? -9.269 3.592 -1.409 1.00 98.44 98 PRO A C 1
ATOM 780 O O . PRO A 1 98 ? -9.589 3.955 -0.281 1.00 98.44 98 PRO A O 1
ATOM 783 N N . GLY A 1 99 ? -10.186 3.347 -2.354 1.00 98.50 99 GLY A N 1
ATOM 784 C CA . GLY A 1 99 ? -11.626 3.438 -2.103 1.00 98.50 99 GLY A CA 1
ATOM 785 C C . GLY A 1 99 ? -12.128 2.350 -1.149 1.00 98.50 99 GLY A C 1
ATOM 786 O O . GLY A 1 99 ? -12.978 2.613 -0.302 1.00 98.50 99 GLY A O 1
ATOM 787 N N . LYS A 1 100 ? -11.577 1.133 -1.236 1.00 98.62 100 LYS A N 1
ATOM 788 C CA . LYS A 1 100 ? -11.871 0.054 -0.278 1.00 98.62 100 LYS A CA 1
ATOM 789 C C . LYS A 1 100 ? -11.342 0.381 1.118 1.00 98.62 100 LYS A C 1
ATOM 791 O O . LYS A 1 100 ? -12.060 0.155 2.084 1.00 98.62 100 LYS A O 1
ATOM 796 N N . ILE A 1 101 ? -10.138 0.948 1.219 1.00 98.62 101 ILE A N 1
ATOM 797 C CA . ILE A 1 101 ? -9.553 1.387 2.497 1.00 98.62 101 ILE A CA 1
ATOM 798 C C . ILE A 1 101 ? -10.426 2.478 3.120 1.00 98.62 101 ILE A C 1
ATOM 800 O O . ILE A 1 101 ? -10.778 2.367 4.290 1.00 98.62 101 ILE A O 1
ATOM 804 N N . ALA A 1 102 ? -10.840 3.476 2.332 1.00 98.69 102 ALA A N 1
ATOM 805 C CA . ALA A 1 102 ? -11.728 4.542 2.790 1.00 98.69 102 ALA A CA 1
ATOM 806 C C . ALA A 1 102 ? -13.035 3.992 3.377 1.00 98.69 102 ALA A C 1
ATOM 808 O O . ALA A 1 102 ? -13.389 4.328 4.504 1.00 98.69 102 ALA A O 1
ATOM 809 N N . ARG A 1 103 ? -13.706 3.081 2.660 1.00 98.62 103 ARG A N 1
ATOM 810 C CA . ARG A 1 103 ? -14.929 2.427 3.152 1.00 98.62 103 ARG A CA 1
ATOM 811 C C . ARG A 1 103 ? -14.689 1.580 4.399 1.00 98.62 103 ARG A C 1
ATOM 813 O O . ARG A 1 103 ? -15.522 1.567 5.294 1.00 98.62 103 ARG A O 1
ATOM 820 N N . ALA A 1 104 ? -13.555 0.885 4.481 1.00 98.31 104 ALA A N 1
ATOM 821 C CA . ALA A 1 104 ? -13.247 0.016 5.616 1.00 98.31 104 ALA A CA 1
ATOM 822 C C . ALA A 1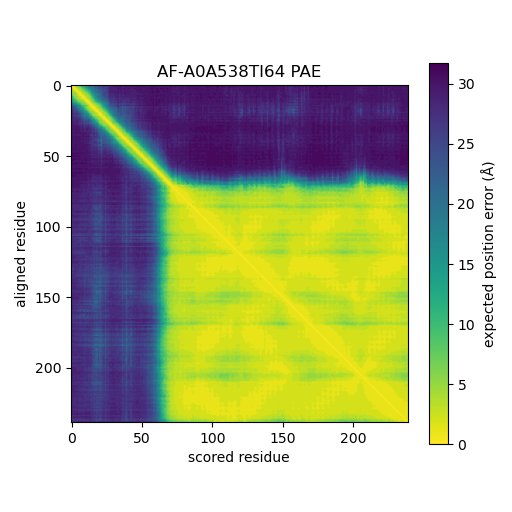 104 ? -13.094 0.783 6.939 1.00 98.31 104 ALA A C 1
ATOM 824 O O . ALA A 1 104 ? -13.351 0.213 7.998 1.00 98.31 104 ALA A O 1
ATOM 825 N N . VAL A 1 105 ? -12.691 2.055 6.882 1.00 98.12 105 VAL A N 1
ATOM 826 C CA . VAL A 1 105 ? -12.482 2.903 8.069 1.00 98.12 105 VAL A CA 1
ATOM 827 C C . VAL A 1 105 ? -13.580 3.945 8.283 1.00 98.12 105 VAL A C 1
ATOM 829 O O . VAL A 1 105 ? -13.542 4.680 9.269 1.00 98.12 105 VAL A O 1
ATOM 832 N N . GLN A 1 106 ? -14.546 4.027 7.369 1.00 97.31 106 GLN A N 1
ATOM 833 C CA . GLN A 1 106 ? -15.668 4.952 7.460 1.00 97.31 106 GLN A CA 1
ATOM 834 C C . GLN A 1 106 ? -16.508 4.659 8.710 1.00 97.31 106 GLN A C 1
ATOM 836 O O . GLN A 1 106 ? -16.751 3.503 9.048 1.00 97.31 106 GLN A O 1
ATOM 841 N N . GLY A 1 107 ? -16.930 5.718 9.405 1.00 96.38 107 GLY A N 1
ATOM 842 C CA . GLY A 1 107 ? -17.746 5.622 10.620 1.00 96.38 107 GLY A CA 1
ATOM 843 C C . GLY A 1 107 ? -16.977 5.264 11.896 1.00 96.38 107 GLY A C 1
ATOM 844 O O . GLY A 1 107 ? -17.542 5.369 12.979 1.00 96.38 107 GLY A O 1
ATOM 845 N N . LEU A 1 108 ? -15.690 4.901 11.811 1.00 98.12 108 LEU A N 1
ATOM 846 C CA . LEU A 1 108 ? -14.896 4.597 13.000 1.00 98.12 108 LEU A CA 1
ATOM 847 C C . LEU A 1 108 ? -14.458 5.870 13.729 1.00 98.12 108 LEU A C 1
ATOM 849 O O . LEU A 1 108 ? -13.906 6.803 13.139 1.00 98.12 108 LEU A O 1
ATOM 853 N N . THR A 1 109 ? -14.628 5.875 15.046 1.00 98.12 109 THR A N 1
ATOM 854 C CA . THR A 1 109 ? -14.206 6.975 15.910 1.00 98.12 109 THR A CA 1
ATOM 855 C C . THR A 1 109 ? -12.684 6.995 16.101 1.00 98.12 109 THR A C 1
ATOM 857 O O . THR A 1 109 ? -11.999 5.974 15.942 1.00 98.12 109 THR A O 1
ATOM 860 N N . PRO A 1 110 ? -12.110 8.137 16.527 1.00 97.31 110 PRO A N 1
ATOM 861 C CA . PRO A 1 110 ? -10.685 8.227 16.820 1.00 97.31 110 PRO A CA 1
ATOM 862 C C . PRO A 1 110 ? -10.201 7.229 17.887 1.00 97.31 110 PRO A C 1
ATOM 864 O O . PRO A 1 110 ? -9.059 6.776 17.817 1.00 97.31 110 PRO A O 1
ATOM 867 N N . SER A 1 111 ? -11.024 6.875 18.880 1.00 97.50 111 SER A N 1
ATOM 868 C CA . SER A 1 111 ? -10.650 5.881 19.896 1.00 97.50 111 SER A CA 1
ATOM 869 C C . SER A 1 111 ? -10.631 4.464 19.318 1.00 97.50 111 SER A C 1
ATOM 871 O O . SER A 1 111 ? -9.673 3.729 19.569 1.00 97.50 111 SER A O 1
ATOM 873 N N . GLN A 1 112 ? -11.614 4.111 18.480 1.00 98.31 112 GLN A N 1
ATOM 874 C CA . GLN A 1 112 ? -11.681 2.816 17.796 1.00 98.31 112 GLN A CA 1
ATOM 875 C C . GLN A 1 112 ? -10.451 2.596 16.913 1.00 98.31 112 GLN A C 1
ATOM 877 O O . GLN A 1 112 ? -9.720 1.622 17.096 1.00 98.31 112 GLN A O 1
ATOM 882 N N . VAL A 1 113 ? -10.129 3.541 16.022 1.00 98.38 113 VAL A N 1
ATOM 883 C CA . VAL A 1 113 ? -9.002 3.356 15.089 1.00 98.38 113 VAL A CA 1
ATOM 884 C C . VAL A 1 113 ? -7.637 3.272 15.779 1.00 98.38 113 VAL A C 1
ATOM 886 O O . VAL A 1 113 ? -6.699 2.734 15.194 1.00 98.38 113 VAL A O 1
ATOM 889 N N . ARG A 1 114 ? -7.502 3.771 17.015 1.00 98.31 114 ARG A N 1
ATOM 890 C CA . ARG A 1 114 ? -6.259 3.717 17.807 1.00 98.31 114 ARG A CA 1
ATOM 891 C C . ARG A 1 114 ? -6.131 2.478 18.686 1.00 98.31 114 ARG A C 1
ATOM 893 O O . ARG A 1 114 ? -5.046 2.224 19.216 1.00 98.31 114 ARG A O 1
ATOM 900 N N . ARG A 1 115 ? -7.207 1.714 18.869 1.00 98.19 115 ARG A N 1
ATOM 901 C CA . ARG A 1 115 ? -7.201 0.529 19.726 1.00 98.19 115 ARG A CA 1
ATOM 902 C C . ARG A 1 115 ? -6.463 -0.613 19.025 1.00 98.19 115 ARG A C 1
ATOM 904 O O . ARG A 1 115 ? -6.839 -1.041 17.936 1.00 98.19 115 ARG A O 1
ATOM 911 N N . ARG A 1 116 ? -5.394 -1.115 19.651 1.00 98.00 116 ARG A N 1
ATOM 912 C CA . ARG A 1 116 ? -4.676 -2.313 19.184 1.00 98.00 116 ARG A CA 1
ATOM 913 C C . ARG A 1 116 ? -5.484 -3.570 19.562 1.00 98.00 116 ARG A C 1
ATOM 915 O O . ARG A 1 116 ? -5.986 -3.638 20.685 1.00 98.00 116 ARG A O 1
ATOM 922 N N . PRO A 1 117 ? -5.603 -4.579 18.677 1.00 97.94 117 PRO A N 1
ATOM 923 C CA . PRO A 1 117 ? -6.378 -5.793 18.948 1.00 97.94 117 PRO A CA 1
ATOM 924 C C . PRO A 1 117 ? -5.692 -6.754 19.927 1.00 97.94 117 PRO A C 1
ATOM 926 O O . PRO A 1 117 ? -6.360 -7.601 20.515 1.00 97.94 117 PRO A O 1
ATOM 929 N N . ALA A 1 118 ? -4.369 -6.668 20.071 1.00 97.62 118 ALA A N 1
ATOM 930 C CA . ALA A 1 118 ? -3.563 -7.448 21.006 1.00 97.62 118 ALA A CA 1
ATOM 931 C C . ALA A 1 118 ? -2.178 -6.799 21.172 1.00 97.62 118 ALA A C 1
ATOM 933 O O . ALA A 1 118 ? -1.779 -5.945 20.372 1.00 97.62 118 ALA A O 1
ATOM 934 N N . ARG A 1 119 ? -1.419 -7.238 22.182 1.00 95.56 119 ARG A N 1
ATOM 935 C CA . ARG A 1 119 ? -0.009 -6.856 22.349 1.00 95.56 119 ARG A CA 1
ATOM 936 C C . ARG A 1 119 ? 0.789 -7.234 21.094 1.00 95.56 119 ARG A C 1
ATOM 938 O O . ARG A 1 119 ? 0.628 -8.322 20.550 1.00 95.56 119 ARG A O 1
ATOM 945 N N . GLY A 1 120 ? 1.623 -6.312 20.615 1.00 94.31 120 GLY A N 1
ATOM 946 C CA . GLY A 1 120 ? 2.449 -6.516 19.418 1.00 94.31 120 GLY A CA 1
ATOM 947 C C . GLY A 1 120 ? 1.692 -6.508 18.082 1.00 94.31 120 GLY A C 1
ATOM 948 O O . GLY A 1 120 ? 2.298 -6.779 17.050 1.00 94.31 120 GLY A O 1
ATOM 949 N N . LYS A 1 121 ? 0.386 -6.206 18.065 1.00 97.19 121 LYS A N 1
ATOM 950 C CA . LYS A 1 121 ? -0.400 -6.041 16.833 1.00 97.19 121 LYS A CA 1
ATOM 951 C C . LYS A 1 121 ? -0.721 -4.572 16.588 1.00 97.19 121 LYS A C 1
ATOM 953 O O . LYS A 1 121 ? -0.931 -3.816 17.534 1.00 97.19 121 LYS A O 1
ATOM 958 N N . TRP A 1 122 ? -0.786 -4.187 15.319 1.00 98.50 122 TRP A N 1
ATOM 959 C CA . TRP A 1 122 ? -1.137 -2.828 14.921 1.00 98.50 122 TRP A CA 1
ATOM 960 C C . TRP A 1 122 ? -2.634 -2.550 15.069 1.00 98.50 122 TRP A C 1
ATOM 962 O O . TRP A 1 122 ? -3.479 -3.422 14.870 1.00 98.50 122 TRP A O 1
ATOM 972 N N . SER A 1 123 ? -2.941 -1.311 15.431 1.00 98.69 123 SER A N 1
ATOM 973 C CA . SER A 1 123 ? -4.267 -0.702 15.334 1.00 98.69 123 SER A CA 1
ATOM 974 C C . SER A 1 123 ? -4.592 -0.323 13.884 1.00 98.69 123 SER A C 1
ATOM 976 O O . SER A 1 123 ? -3.711 -0.303 13.024 1.00 98.69 123 SER A O 1
ATOM 978 N N . ILE A 1 124 ? -5.848 0.034 13.603 1.00 98.75 124 ILE A N 1
ATOM 979 C CA . ILE A 1 124 ? -6.269 0.475 12.260 1.00 98.75 124 ILE A CA 1
ATOM 980 C C . ILE A 1 124 ? -5.502 1.732 11.828 1.00 98.75 124 ILE A C 1
ATOM 982 O O . ILE A 1 124 ? -5.049 1.813 10.692 1.00 98.75 124 ILE A O 1
ATOM 986 N N . SER A 1 125 ? -5.298 2.692 12.732 1.00 98.69 125 SER A N 1
ATOM 987 C CA . SER A 1 125 ? -4.532 3.918 12.467 1.00 98.69 125 SER A CA 1
ATOM 988 C C . SER A 1 125 ? -3.078 3.622 12.084 1.00 98.69 125 SER A C 1
ATOM 990 O O . SER A 1 125 ? -2.538 4.240 11.169 1.00 98.69 125 SER A O 1
ATOM 992 N N . GLU A 1 126 ? -2.467 2.625 12.723 1.00 98.81 126 GLU A N 1
ATOM 993 C CA . GLU A 1 126 ? -1.115 2.165 12.394 1.00 98.81 126 GLU A CA 1
ATOM 994 C C . GLU A 1 126 ? -1.062 1.444 11.047 1.00 98.81 126 GLU A C 1
ATOM 996 O O . GLU A 1 126 ? -0.183 1.750 10.247 1.00 98.81 126 GLU A O 1
ATOM 1001 N N . ILE A 1 127 ? -2.035 0.573 10.753 1.00 98.88 127 ILE A N 1
ATOM 1002 C CA . ILE A 1 127 ? -2.158 -0.090 9.445 1.00 98.88 127 ILE A CA 1
ATOM 1003 C C . ILE A 1 127 ? -2.310 0.948 8.327 1.00 98.88 127 ILE A C 1
ATOM 1005 O O . ILE A 1 127 ? -1.610 0.881 7.322 1.00 98.88 127 ILE A O 1
ATOM 1009 N N . VAL A 1 128 ? -3.192 1.934 8.498 1.00 98.81 128 VAL A N 1
ATOM 1010 C CA . VAL A 1 128 ? -3.408 2.991 7.499 1.00 98.81 128 VAL A CA 1
ATOM 1011 C C . VAL A 1 128 ? -2.159 3.867 7.347 1.00 98.81 128 VAL A C 1
ATOM 1013 O O . VAL A 1 128 ? -1.795 4.216 6.228 1.00 98.81 128 VAL A O 1
ATOM 1016 N N . GLY A 1 129 ? -1.458 4.182 8.440 1.00 98.75 129 GLY A N 1
ATOM 1017 C CA . GLY A 1 129 ? -0.168 4.874 8.381 1.00 98.75 129 GLY A CA 1
ATOM 1018 C C . GLY A 1 129 ? 0.892 4.092 7.599 1.00 98.75 129 GLY A C 1
ATOM 1019 O O . GLY A 1 129 ? 1.548 4.664 6.736 1.00 98.75 129 GLY A O 1
ATOM 1020 N N . HIS A 1 130 ? 0.987 2.783 7.830 1.00 98.75 130 HIS A N 1
ATOM 1021 C CA . HIS A 1 130 ? 1.891 1.887 7.105 1.00 98.75 130 HIS A CA 1
ATOM 1022 C C . HIS A 1 130 ? 1.551 1.797 5.610 1.00 98.75 130 HIS A C 1
ATOM 1024 O O . HIS A 1 130 ? 2.443 1.801 4.762 1.00 98.75 130 HIS A O 1
ATOM 1030 N N . LEU A 1 131 ? 0.263 1.777 5.255 1.00 98.75 131 LEU A N 1
ATOM 1031 C CA . LEU A 1 131 ? -0.175 1.821 3.855 1.00 98.75 131 LEU A CA 1
ATOM 1032 C C . LEU A 1 131 ? 0.202 3.144 3.167 1.00 98.75 131 LEU A C 1
ATOM 1034 O O . LEU A 1 131 ? 0.552 3.133 1.989 1.00 98.75 131 LEU A O 1
ATOM 1038 N N . LEU A 1 132 ? 0.197 4.271 3.887 1.00 98.75 132 LEU A N 1
ATOM 1039 C CA . LEU A 1 132 ? 0.713 5.536 3.354 1.00 98.75 132 LEU A CA 1
ATOM 1040 C C . LEU A 1 132 ? 2.220 5.459 3.080 1.00 98.75 132 LEU A C 1
ATOM 1042 O O . LEU A 1 132 ? 2.667 5.800 1.986 1.00 98.75 132 LEU A O 1
ATOM 1046 N N . ASP A 1 133 ? 3.001 4.990 4.047 1.00 98.69 133 ASP A N 1
ATOM 1047 C CA . ASP A 1 133 ? 4.454 4.864 3.894 1.00 98.69 133 ASP A CA 1
ATOM 1048 C C . ASP A 1 133 ? 4.803 3.895 2.743 1.00 98.69 133 ASP A C 1
ATOM 1050 O O . ASP A 1 133 ? 5.728 4.124 1.958 1.00 98.69 133 ASP A O 1
ATOM 1054 N N . THR A 1 134 ? 3.981 2.859 2.569 1.00 98.19 134 THR A N 1
ATOM 1055 C CA . THR A 1 134 ? 4.033 1.913 1.454 1.00 98.19 134 THR A CA 1
ATOM 1056 C C . THR A 1 134 ? 3.882 2.602 0.086 1.00 98.19 134 THR A C 1
ATOM 1058 O O . THR A 1 134 ? 4.667 2.314 -0.824 1.00 98.19 134 THR A O 1
ATOM 1061 N N . GLU A 1 135 ? 2.944 3.546 -0.072 1.00 98.50 135 GLU A N 1
ATOM 1062 C CA . GLU A 1 135 ? 2.786 4.324 -1.316 1.00 98.50 135 GLU A CA 1
ATOM 1063 C C . GLU A 1 135 ? 4.030 5.144 -1.663 1.00 98.50 135 GLU A C 1
ATOM 1065 O O . GLU A 1 135 ? 4.427 5.218 -2.831 1.00 98.50 135 GLU A O 1
ATOM 1070 N N . ILE A 1 136 ? 4.653 5.750 -0.652 1.00 98.44 136 ILE A N 1
ATOM 1071 C CA . ILE A 1 136 ? 5.857 6.570 -0.817 1.00 98.44 136 ILE A CA 1
ATOM 1072 C C . ILE A 1 136 ? 7.016 5.688 -1.288 1.00 98.44 136 ILE A C 1
ATOM 1074 O O . ILE A 1 136 ? 7.648 5.968 -2.311 1.00 98.44 136 ILE A O 1
ATOM 1078 N N . VAL A 1 137 ? 7.266 4.586 -0.576 1.00 97.94 137 VAL A N 1
ATOM 1079 C CA . VAL A 1 137 ? 8.385 3.681 -0.866 1.00 97.94 137 VAL A CA 1
ATOM 1080 C C . VAL A 1 137 ? 8.241 3.050 -2.246 1.00 97.94 137 VAL A C 1
ATOM 1082 O O . VAL A 1 137 ? 9.193 3.057 -3.031 1.00 97.94 137 VAL A O 1
ATOM 1085 N N . TYR A 1 138 ? 7.073 2.503 -2.581 1.00 94.75 138 TYR A N 1
ATOM 1086 C CA . TYR A 1 138 ? 6.895 1.847 -3.874 1.00 94.75 138 TYR A CA 1
ATOM 1087 C C . TYR A 1 138 ? 6.797 2.833 -5.032 1.00 94.75 138 TYR A C 1
ATOM 1089 O O . TYR A 1 138 ? 7.327 2.543 -6.106 1.00 94.75 138 TYR A O 1
ATOM 1097 N N . GLY A 1 139 ? 6.220 4.016 -4.815 1.00 97.75 139 GLY A N 1
ATOM 1098 C CA . GLY A 1 139 ? 6.254 5.103 -5.787 1.00 97.75 139 GLY A CA 1
ATOM 1099 C C . GLY A 1 139 ? 7.684 5.514 -6.141 1.00 97.75 139 GLY A C 1
ATOM 1100 O O . GLY A 1 139 ? 8.015 5.647 -7.324 1.00 97.75 139 GLY A O 1
ATOM 1101 N N . PHE A 1 140 ? 8.554 5.658 -5.138 1.00 97.94 140 PHE A N 1
ATOM 1102 C CA . PHE A 1 140 ? 9.973 5.945 -5.348 1.00 97.94 140 PHE A CA 1
ATOM 1103 C C . PHE A 1 140 ? 10.694 4.790 -6.055 1.00 97.94 140 PHE A C 1
ATOM 1105 O O . PHE A 1 140 ? 11.356 4.996 -7.071 1.00 97.94 140 PHE A O 1
ATOM 1112 N N . ARG A 1 141 ? 10.516 3.548 -5.589 1.00 97.25 141 ARG A N 1
ATOM 1113 C CA . ARG A 1 141 ? 11.154 2.369 -6.201 1.00 97.25 141 ARG A CA 1
ATOM 1114 C C . ARG A 1 141 ? 10.726 2.144 -7.649 1.00 97.25 141 ARG A C 1
ATOM 1116 O O . ARG A 1 141 ? 11.559 1.745 -8.455 1.00 97.25 141 ARG A O 1
ATOM 1123 N N . CYS A 1 142 ? 9.470 2.422 -8.001 1.00 98.00 142 CYS A N 1
ATOM 1124 C CA . CYS A 1 142 ? 9.015 2.349 -9.389 1.00 98.00 142 CYS A CA 1
ATOM 1125 C C . CYS A 1 142 ? 9.746 3.371 -10.265 1.00 98.00 142 CYS A C 1
ATOM 1127 O O . CYS A 1 142 ? 10.206 3.007 -11.343 1.00 98.00 142 CYS A O 1
ATOM 1129 N N . ARG A 1 143 ? 9.919 4.614 -9.796 1.00 97.94 143 ARG A N 1
ATOM 1130 C CA . ARG A 1 143 ? 10.707 5.642 -10.503 1.00 97.94 143 ARG A CA 1
ATOM 1131 C C . ARG A 1 143 ? 12.155 5.200 -10.688 1.00 97.94 143 ARG A C 1
ATOM 1133 O O . ARG A 1 143 ? 12.645 5.211 -11.811 1.00 97.94 143 ARG A O 1
ATOM 1140 N N . MET A 1 144 ? 12.793 4.712 -9.624 1.00 97.94 144 MET A N 1
ATOM 1141 C CA . MET A 1 144 ? 14.157 4.179 -9.690 1.00 97.94 144 MET A CA 1
ATOM 1142 C C . MET A 1 144 ? 14.268 3.011 -10.668 1.00 97.94 144 MET A C 1
ATOM 1144 O O . MET A 1 144 ? 15.140 3.011 -11.520 1.00 97.94 144 MET A O 1
ATOM 1148 N N . ALA A 1 145 ? 13.368 2.030 -10.617 1.00 98.06 145 ALA A N 1
ATOM 1149 C CA . ALA A 1 145 ? 13.404 0.898 -11.538 1.00 98.06 145 ALA A CA 1
ATOM 1150 C C . ALA A 1 145 ? 13.182 1.338 -12.998 1.00 98.06 145 ALA A C 1
ATOM 1152 O O . ALA A 1 145 ? 13.870 0.864 -13.904 1.00 98.06 145 ALA A O 1
ATOM 1153 N N . LEU A 1 146 ? 12.236 2.249 -13.246 1.00 98.25 146 LEU A N 1
ATOM 1154 C CA . LEU A 1 146 ? 11.936 2.757 -14.586 1.00 98.25 146 LEU A CA 1
ATOM 1155 C C . LEU A 1 146 ? 13.094 3.581 -15.162 1.00 98.25 146 LEU A C 1
ATOM 1157 O O . LEU A 1 146 ? 13.469 3.354 -16.312 1.00 98.25 146 LEU A O 1
ATOM 1161 N N . SER A 1 147 ? 13.705 4.465 -14.379 1.00 97.31 147 SER A N 1
ATOM 1162 C CA . SER A 1 147 ? 14.766 5.363 -14.854 1.00 97.31 147 SER A CA 1
ATOM 1163 C C . SER A 1 147 ? 16.153 4.725 -14.761 1.00 97.31 147 SER A C 1
ATOM 1165 O O . SER A 1 147 ? 16.909 4.709 -15.728 1.00 97.31 147 SER A O 1
ATOM 1167 N N . GLU A 1 148 ? 16.448 4.064 -13.649 1.00 97.00 148 GLU A N 1
ATOM 1168 C CA . GLU A 1 148 ? 17.761 3.538 -13.267 1.00 97.00 148 GLU A CA 1
ATOM 1169 C C . GLU A 1 148 ? 17.707 2.024 -13.006 1.00 97.00 148 GLU A C 1
ATOM 1171 O O . GLU A 1 148 ? 18.027 1.514 -11.930 1.00 97.00 148 GLU A O 1
ATOM 1176 N N . SER A 1 149 ? 17.266 1.270 -14.014 1.00 97.81 149 SER A N 1
ATOM 1177 C CA . SER A 1 149 ? 17.087 -0.177 -13.880 1.00 97.81 149 SER A CA 1
ATOM 1178 C C . SER A 1 149 ? 18.381 -0.876 -13.464 1.00 97.81 149 SER A C 1
ATOM 1180 O O . SER A 1 149 ? 19.451 -0.626 -14.014 1.00 97.81 149 SER A O 1
ATOM 1182 N N . GLY A 1 150 ? 18.260 -1.825 -12.541 1.00 96.56 150 GLY A N 1
ATOM 1183 C CA . GLY A 1 150 ? 19.369 -2.615 -12.015 1.00 96.56 150 GLY A CA 1
ATOM 1184 C C . GLY A 1 150 ? 20.055 -2.020 -10.792 1.00 96.56 150 GLY A C 1
ATOM 1185 O O . GLY A 1 150 ? 20.914 -2.689 -10.221 1.00 96.56 150 GLY A O 1
ATOM 1186 N N . ARG A 1 151 ? 19.678 -0.811 -10.357 1.00 97.31 151 ARG A N 1
ATOM 1187 C CA . ARG A 1 151 ? 20.232 -0.211 -9.139 1.00 97.31 151 ARG A CA 1
ATOM 1188 C C . ARG A 1 151 ? 19.679 -0.867 -7.864 1.00 97.31 151 ARG A C 1
ATOM 1190 O O . ARG A 1 151 ? 18.539 -1.348 -7.864 1.00 97.31 151 ARG A O 1
ATOM 1197 N N . PRO A 1 152 ? 20.462 -0.886 -6.769 1.00 96.94 152 PRO A N 1
ATOM 1198 C CA . PRO A 1 152 ? 19.963 -1.279 -5.457 1.00 96.94 152 PRO A CA 1
ATOM 1199 C C . PRO A 1 152 ? 18.792 -0.401 -5.002 1.00 96.94 152 PRO A C 1
ATOM 1201 O O . PRO A 1 152 ? 18.773 0.799 -5.271 1.00 96.94 152 PRO A O 1
ATOM 1204 N N . VAL A 1 153 ? 17.835 -0.984 -4.278 1.00 95.50 153 VAL A N 1
ATOM 1205 C CA . VAL A 1 153 ? 16.741 -0.242 -3.630 1.00 95.50 153 VAL A CA 1
ATOM 1206 C C . VAL A 1 153 ? 16.752 -0.462 -2.122 1.00 95.50 153 VAL A C 1
ATOM 1208 O O . VAL A 1 153 ? 16.95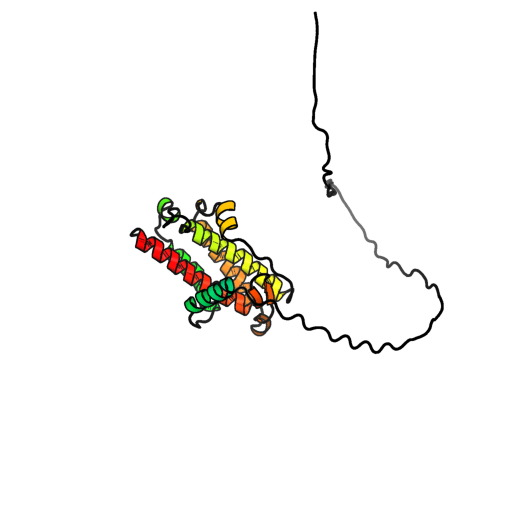1 -1.576 -1.648 1.00 95.50 153 VAL A O 1
ATOM 1211 N N . GLN A 1 154 ? 16.503 0.598 -1.356 1.00 93.38 154 GLN A N 1
ATOM 1212 C CA . GLN A 1 154 ? 16.589 0.564 0.104 1.00 93.38 154 GLN A CA 1
ATOM 1213 C C . GLN A 1 154 ? 15.424 -0.220 0.721 1.00 93.38 154 GLN A C 1
ATOM 1215 O O . GLN A 1 154 ? 14.270 0.068 0.404 1.00 93.38 154 GLN A O 1
ATOM 1220 N N . ALA A 1 155 ? 15.707 -1.178 1.611 1.00 93.31 155 ALA A N 1
ATOM 1221 C CA . ALA A 1 155 ? 14.710 -1.797 2.493 1.00 93.31 155 ALA A CA 1
ATOM 1222 C C . ALA A 1 155 ? 14.388 -0.879 3.683 1.00 93.31 155 ALA A C 1
ATOM 1224 O O . ALA A 1 155 ? 15.197 -0.024 4.042 1.00 93.31 155 ALA A O 1
ATOM 1225 N N . TYR A 1 156 ? 13.223 -1.053 4.302 1.00 94.50 156 TYR A N 1
ATOM 1226 C CA . TYR A 1 156 ? 12.826 -0.263 5.465 1.00 94.50 156 TYR A CA 1
ATOM 1227 C C . TYR A 1 156 ? 12.187 -1.150 6.532 1.00 94.50 156 TYR A C 1
ATOM 1229 O O . TYR A 1 156 ? 11.520 -2.138 6.222 1.00 94.50 156 TYR A O 1
ATOM 1237 N N . ASN A 1 157 ? 12.392 -0.787 7.798 1.00 95.38 157 ASN A N 1
ATOM 1238 C CA . ASN A 1 157 ? 11.793 -1.488 8.923 1.00 95.38 157 ASN A CA 1
ATOM 1239 C C . ASN A 1 157 ? 10.426 -0.872 9.239 1.00 95.38 157 ASN A C 1
ATOM 1241 O O . ASN A 1 157 ? 10.326 0.117 9.964 1.00 95.38 157 ASN A O 1
ATOM 1245 N N . GLN A 1 158 ? 9.379 -1.486 8.694 1.00 95.00 158 GLN A N 1
ATOM 1246 C CA . GLN A 1 158 ? 7.982 -1.073 8.862 1.00 95.00 158 GLN A CA 1
ATOM 1247 C C . GLN A 1 158 ? 7.539 -0.938 10.331 1.00 95.00 158 GLN A C 1
ATOM 1249 O O . GLN A 1 158 ? 6.787 -0.024 10.662 1.00 95.00 158 GLN A O 1
ATOM 1254 N N . THR A 1 159 ? 8.031 -1.792 11.237 1.00 95.00 159 THR A N 1
ATOM 1255 C CA . THR A 1 159 ? 7.690 -1.719 12.668 1.00 95.00 159 THR A CA 1
ATOM 1256 C C . THR A 1 159 ? 8.312 -0.492 13.318 1.00 95.00 159 THR A C 1
ATOM 1258 O O . THR A 1 159 ? 7.624 0.234 14.034 1.00 95.00 159 THR A O 1
ATOM 1261 N N . VAL A 1 160 ? 9.591 -0.233 13.032 1.00 97.38 160 VAL A N 1
ATOM 1262 C CA . VAL A 1 160 ? 10.288 0.963 13.523 1.00 97.38 160 VAL A CA 1
ATOM 1263 C C . VAL A 1 160 ? 9.636 2.219 12.955 1.00 97.38 160 VAL A C 1
ATOM 1265 O O . VAL A 1 160 ? 9.323 3.126 13.714 1.00 97.38 160 VAL A O 1
ATOM 1268 N N . TRP A 1 161 ? 9.343 2.256 11.652 1.00 98.19 161 TRP A N 1
ATOM 1269 C CA . TRP A 1 161 ? 8.674 3.398 11.021 1.00 98.19 161 TRP A CA 1
ATOM 1270 C C . TRP A 1 161 ? 7.311 3.676 11.653 1.00 98.19 161 TRP A C 1
ATOM 1272 O O . TRP A 1 161 ? 7.035 4.812 12.032 1.00 98.19 161 TRP A O 1
ATOM 1282 N N . THR A 1 162 ? 6.505 2.634 11.866 1.00 97.44 162 THR A N 1
ATOM 1283 C CA . THR A 1 162 ? 5.177 2.766 12.475 1.00 97.44 162 THR A CA 1
ATOM 1284 C C . THR A 1 162 ? 5.227 3.427 13.853 1.00 97.44 162 THR A C 1
ATOM 1286 O O . THR A 1 162 ? 4.407 4.303 14.154 1.00 97.44 162 THR A O 1
ATOM 1289 N N . GLU A 1 163 ? 6.193 3.031 14.683 1.00 95.44 163 GLU A N 1
ATOM 1290 C CA . GLU A 1 163 ? 6.356 3.566 16.035 1.00 95.44 163 GLU A CA 1
ATOM 1291 C C . GLU A 1 163 ? 7.010 4.960 16.017 1.00 95.44 163 GLU A C 1
ATOM 1293 O O . GLU A 1 163 ? 6.436 5.915 16.544 1.00 95.44 163 GLU A O 1
ATOM 1298 N N . THR A 1 164 ? 8.153 5.121 15.341 1.00 97.62 164 THR A N 1
ATOM 1299 C CA . THR A 1 164 ? 8.913 6.383 15.274 1.00 97.62 164 THR A CA 1
ATOM 1300 C C . THR A 1 164 ? 8.110 7.508 14.627 1.00 97.62 164 THR A C 1
ATOM 1302 O O . THR A 1 164 ? 8.101 8.631 15.126 1.00 97.62 164 THR A O 1
ATOM 1305 N N . LEU A 1 165 ? 7.371 7.218 13.553 1.00 97.62 165 LEU A N 1
ATOM 1306 C CA . LEU A 1 165 ? 6.512 8.188 12.863 1.00 97.62 165 LEU A CA 1
ATOM 1307 C C . LEU A 1 165 ? 5.115 8.288 13.499 1.00 97.62 165 LEU A C 1
ATOM 1309 O O . LEU A 1 165 ? 4.202 8.884 12.915 1.00 97.62 165 LEU A O 1
ATOM 1313 N N . ARG A 1 166 ? 4.943 7.696 14.690 1.00 96.31 166 ARG A N 1
ATOM 1314 C CA . ARG A 1 166 ? 3.781 7.814 15.581 1.00 96.31 166 ARG A CA 1
ATOM 1315 C C . ARG A 1 166 ? 2.460 7.590 14.857 1.00 96.31 166 ARG A C 1
ATOM 1317 O O . ARG A 1 166 ? 1.506 8.347 15.059 1.00 96.31 166 ARG A O 1
ATOM 1324 N N . HIS A 1 167 ? 2.379 6.555 14.019 1.00 97.19 167 HIS A N 1
ATO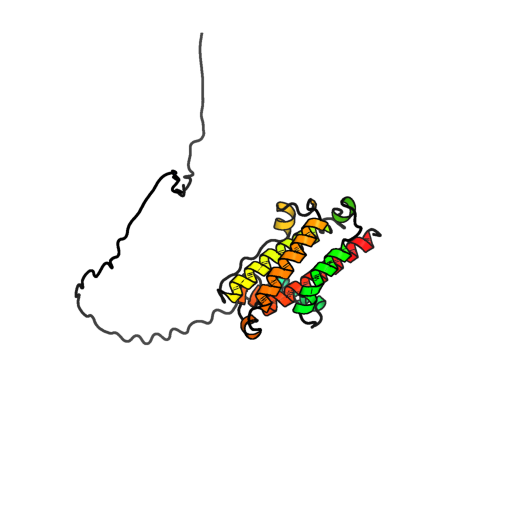M 1325 C CA . HIS A 1 167 ? 1.221 6.349 13.147 1.00 97.19 167 HIS A CA 1
ATOM 1326 C C . HIS A 1 167 ? -0.096 6.278 13.915 1.00 97.19 167 HIS A C 1
ATOM 1328 O O . HIS A 1 167 ? -1.085 6.832 13.451 1.00 97.19 167 HIS A O 1
ATOM 1334 N N . ARG A 1 168 ? -0.087 5.729 15.138 1.00 96.12 168 ARG A N 1
ATOM 1335 C CA . ARG A 1 168 ? -1.255 5.672 16.034 1.00 96.12 168 ARG A CA 1
ATOM 1336 C C . ARG A 1 168 ? -1.875 7.038 16.351 1.00 96.12 168 ARG A C 1
ATOM 1338 O O . ARG A 1 168 ? -2.987 7.102 16.861 1.00 96.12 168 ARG A O 1
ATOM 1345 N N . ARG A 1 169 ? -1.162 8.145 16.135 1.00 94.31 169 ARG A N 1
ATOM 1346 C CA . ARG A 1 169 ? -1.658 9.511 16.377 1.00 94.31 169 ARG A CA 1
ATOM 1347 C C . ARG A 1 169 ? -2.144 10.205 15.104 1.00 94.31 169 ARG A C 1
ATOM 1349 O O . ARG A 1 169 ? -2.648 11.321 15.196 1.00 94.31 169 ARG A O 1
ATOM 1356 N N . ARG A 1 170 ? -2.006 9.577 13.932 1.00 93.38 170 ARG A N 1
ATOM 1357 C CA . ARG A 1 170 ? -2.417 10.165 12.652 1.00 93.38 170 ARG A CA 1
ATOM 1358 C C . ARG A 1 170 ? -3.941 10.238 12.542 1.00 93.38 170 ARG A C 1
ATOM 1360 O O . ARG A 1 170 ? -4.669 9.362 13.010 1.00 93.38 170 ARG A O 1
ATOM 1367 N N . SER A 1 171 ? -4.417 11.282 11.867 1.00 97.38 171 SER A N 1
ATOM 1368 C CA . SER A 1 171 ? -5.813 11.381 11.440 1.00 97.38 171 SER A CA 1
ATOM 1369 C C . SER A 1 171 ? -6.050 10.409 10.286 1.00 97.38 171 SER A C 1
ATOM 1371 O O . SER A 1 171 ? -5.583 10.645 9.174 1.00 97.38 171 SER A O 1
ATOM 1373 N N . VAL A 1 172 ? -6.783 9.324 10.550 1.00 98.25 172 VAL A N 1
ATOM 1374 C CA . VAL A 1 172 ? -7.090 8.292 9.545 1.00 98.25 172 VAL A CA 1
ATOM 1375 C C . VAL A 1 172 ? -7.747 8.876 8.286 1.00 98.25 172 VAL A C 1
ATOM 1377 O O . VAL A 1 172 ? -7.247 8.572 7.205 1.00 98.25 172 VAL A O 1
ATOM 1380 N N . PRO A 1 173 ? -8.764 9.762 8.363 1.00 98.00 173 PRO A N 1
ATOM 1381 C CA . PRO A 1 173 ? -9.344 10.373 7.164 1.00 98.00 173 PRO A CA 1
ATOM 1382 C C . PRO A 1 173 ? -8.319 11.132 6.311 1.00 98.00 173 PRO A C 1
ATOM 1384 O O . PRO A 1 173 ? -8.268 10.950 5.096 1.00 98.00 173 PRO A O 1
ATOM 1387 N N . ARG A 1 174 ? -7.442 11.927 6.945 1.00 98.38 174 ARG A N 1
ATOM 1388 C CA . ARG A 1 174 ? -6.377 12.653 6.231 1.00 98.38 174 ARG A CA 1
ATOM 1389 C C . ARG A 1 174 ? -5.374 11.692 5.594 1.00 98.38 174 ARG A C 1
ATOM 1391 O O . ARG A 1 174 ? -5.003 11.877 4.440 1.00 98.38 174 ARG A O 1
ATOM 1398 N N . THR A 1 175 ? -4.967 10.648 6.313 1.00 98.69 175 THR A N 1
ATOM 1399 C CA . THR A 1 175 ? -4.031 9.638 5.798 1.00 98.69 175 THR A CA 1
ATOM 1400 C C . THR A 1 175 ? -4.622 8.851 4.626 1.00 98.69 175 THR A C 1
ATOM 1402 O O . THR A 1 175 ? -3.923 8.607 3.648 1.00 98.69 175 THR A O 1
ATOM 1405 N N . VAL A 1 176 ? -5.917 8.525 4.653 1.00 98.81 176 VAL A N 1
ATOM 1406 C CA . VAL A 1 176 ? -6.606 7.90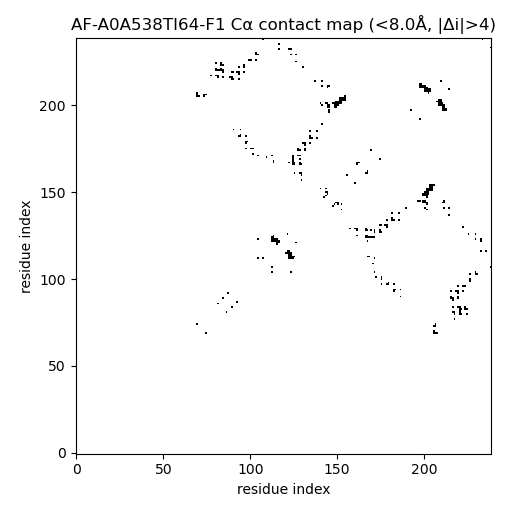0 3.511 1.00 98.81 176 VAL A CA 1
ATOM 1407 C C . VAL A 1 176 ? -6.618 8.818 2.288 1.00 98.81 176 VAL A C 1
ATOM 1409 O O . VAL A 1 176 ? -6.324 8.348 1.190 1.00 98.81 176 VAL A O 1
ATOM 1412 N N . ALA A 1 177 ? -6.890 10.115 2.456 1.00 98.69 177 ALA A N 1
ATOM 1413 C CA . ALA A 1 177 ? -6.834 11.074 1.351 1.00 98.69 177 ALA A CA 1
ATOM 1414 C C . ALA A 1 177 ? -5.424 11.157 0.731 1.00 98.69 177 ALA A C 1
ATOM 1416 O O . ALA A 1 177 ? -5.272 11.195 -0.490 1.00 98.69 177 ALA A O 1
ATOM 1417 N N . GLN A 1 178 ? -4.376 11.097 1.560 1.00 98.81 178 GLN A N 1
ATOM 1418 C CA . GLN A 1 178 ? -2.987 11.043 1.092 1.00 98.81 178 GLN A CA 1
ATOM 1419 C C . GLN A 1 178 ? -2.693 9.756 0.307 1.00 98.81 178 GLN A C 1
ATOM 1421 O O . GLN A 1 178 ? -2.080 9.824 -0.757 1.00 98.81 178 GLN A O 1
ATOM 1426 N N . ILE A 1 179 ? -3.174 8.597 0.776 1.00 98.81 179 ILE A N 1
ATOM 1427 C CA . ILE A 1 179 ? -3.059 7.322 0.046 1.00 98.81 179 ILE A CA 1
ATOM 1428 C C . ILE A 1 179 ? -3.758 7.415 -1.313 1.00 98.81 179 ILE A C 1
ATOM 1430 O O . ILE A 1 179 ? -3.192 7.000 -2.320 1.00 98.81 179 ILE A O 1
ATOM 1434 N N . GLN A 1 180 ? -4.973 7.969 -1.369 1.00 98.81 180 GLN A N 1
ATOM 1435 C CA . GLN A 1 180 ? -5.722 8.141 -2.619 1.00 98.81 180 GLN A CA 1
ATOM 1436 C C . GLN A 1 180 ? -4.947 8.993 -3.629 1.00 98.81 180 GLN A C 1
ATOM 1438 O O . GLN A 1 180 ? -4.808 8.596 -4.790 1.00 98.81 180 GLN A O 1
ATOM 1443 N N . LEU A 1 181 ? -4.405 10.128 -3.180 1.00 98.81 181 LEU A N 1
ATOM 1444 C CA . LEU A 1 181 ? -3.613 11.023 -4.018 1.00 98.81 181 LEU A CA 1
ATOM 1445 C C . LEU A 1 181 ? -2.333 10.346 -4.522 1.00 98.81 181 LEU A C 1
ATOM 1447 O O . LEU A 1 181 ? -2.085 10.319 -5.728 1.00 98.81 181 LEU A O 1
ATOM 1451 N N . LEU A 1 182 ? -1.538 9.760 -3.624 1.00 98.81 182 LEU A N 1
ATOM 1452 C CA . LEU A 1 182 ? -0.286 9.103 -4.003 1.00 98.81 182 LEU A CA 1
ATOM 1453 C C . LEU A 1 182 ? -0.528 7.903 -4.917 1.00 98.81 182 LEU A C 1
ATOM 1455 O O . LEU A 1 182 ? 0.191 7.743 -5.904 1.00 98.81 182 LEU A O 1
ATOM 1459 N N . ARG A 1 183 ? -1.575 7.109 -4.662 1.00 98.75 183 ARG A N 1
ATOM 1460 C CA . ARG A 1 183 ? -1.943 5.993 -5.536 1.00 98.75 183 ARG A CA 1
ATOM 1461 C C . ARG A 1 183 ? -2.286 6.481 -6.936 1.00 98.75 183 ARG A C 1
ATOM 1463 O O . ARG A 1 183 ? -1.825 5.879 -7.903 1.00 98.75 183 ARG A O 1
ATOM 1470 N N . LYS A 1 184 ? -3.065 7.562 -7.064 1.00 98.69 184 LYS A N 1
ATOM 1471 C CA . LYS A 1 184 ? -3.390 8.166 -8.365 1.00 98.69 184 LYS A CA 1
ATOM 1472 C C . LYS A 1 184 ? -2.112 8.563 -9.111 1.00 98.69 184 LYS A C 1
ATOM 1474 O O . LYS A 1 184 ? -1.885 8.064 -10.210 1.00 98.69 184 LYS A O 1
ATOM 1479 N N . ILE A 1 185 ? -1.243 9.342 -8.466 1.00 98.75 185 ILE A N 1
ATOM 1480 C CA . ILE A 1 185 ? 0.037 9.800 -9.033 1.00 98.75 185 ILE A CA 1
ATOM 1481 C C . ILE A 1 185 ? 0.914 8.614 -9.468 1.00 98.75 185 ILE A C 1
ATOM 1483 O O . ILE A 1 185 ? 1.492 8.608 -10.555 1.00 98.75 185 ILE A O 1
ATOM 1487 N N . ASN A 1 186 ? 1.029 7.588 -8.623 1.00 98.69 186 ASN A N 1
ATOM 1488 C CA . ASN A 1 186 ? 1.855 6.416 -8.900 1.00 98.69 186 ASN A CA 1
ATOM 1489 C C . ASN A 1 186 ? 1.310 5.585 -10.073 1.00 98.69 186 ASN A C 1
ATOM 1491 O O . ASN A 1 186 ? 2.088 5.119 -10.907 1.00 98.69 186 ASN A O 1
ATOM 1495 N N . LEU A 1 187 ? -0.011 5.407 -10.167 1.00 98.50 187 LEU A N 1
ATOM 1496 C CA . LEU A 1 187 ? -0.630 4.659 -11.264 1.00 98.50 187 LEU A CA 1
ATOM 1497 C C . LEU A 1 187 ? -0.609 5.426 -12.589 1.00 98.50 187 LEU A C 1
ATOM 1499 O O . LEU A 1 187 ? -0.461 4.788 -13.630 1.00 98.50 187 LEU A O 1
ATOM 1503 N N . GLU A 1 188 ? -0.718 6.755 -12.566 1.00 98.38 188 GLU A N 1
ATOM 1504 C CA . GLU A 1 188 ? -0.544 7.603 -13.754 1.00 98.38 188 GLU A CA 1
ATOM 1505 C C . GLU A 1 188 ? 0.877 7.481 -14.314 1.00 98.38 188 GLU A C 1
ATOM 1507 O O . GLU A 1 188 ? 1.042 7.205 -15.501 1.00 98.38 188 GLU A O 1
ATOM 1512 N N . LEU A 1 189 ? 1.903 7.558 -13.458 1.00 97.81 189 LEU A N 1
ATOM 1513 C CA . LEU A 1 189 ? 3.297 7.342 -13.863 1.00 97.81 189 LEU A CA 1
ATOM 1514 C C . LEU A 1 189 ? 3.515 5.958 -14.491 1.00 97.81 189 LEU A C 1
ATOM 1516 O O . LEU A 1 189 ? 4.147 5.818 -15.532 1.00 97.81 189 LEU A O 1
ATOM 1520 N N . VAL A 1 190 ? 3.046 4.901 -13.832 1.00 97.56 190 VAL A N 1
ATOM 1521 C CA . VAL A 1 190 ? 3.258 3.532 -14.324 1.00 97.56 190 VAL A CA 1
ATOM 1522 C C . VAL A 1 190 ? 2.448 3.270 -15.598 1.00 97.56 190 VAL A C 1
ATOM 1524 O O . VAL A 1 190 ? 2.876 2.489 -16.452 1.00 97.56 190 VAL A O 1
ATOM 1527 N N . GLY A 1 191 ? 1.291 3.921 -15.735 1.00 97.50 191 GLY A N 1
ATOM 1528 C CA . GLY A 1 191 ? 0.436 3.867 -16.916 1.00 97.50 191 GLY A CA 1
ATOM 1529 C C . GLY A 1 191 ? 0.964 4.660 -18.112 1.00 97.50 191 GLY A C 1
ATOM 1530 O O . GLY A 1 191 ? 0.646 4.293 -19.239 1.00 97.50 191 GLY A O 1
ATOM 1531 N N . SER A 1 192 ? 1.788 5.691 -17.897 1.00 97.50 192 SER A N 1
ATOM 1532 C CA . SER A 1 192 ? 2.346 6.515 -18.980 1.00 97.50 192 SER A CA 1
ATOM 1533 C C . SER A 1 192 ? 3.499 5.847 -19.735 1.00 97.50 192 SER A C 1
ATOM 1535 O O . SER A 1 192 ? 3.878 6.298 -20.815 1.00 97.50 192 SER A O 1
ATOM 1537 N N . VAL A 1 193 ? 4.049 4.747 -19.207 1.00 97.81 193 VAL A N 1
ATOM 1538 C CA . VAL A 1 193 ? 5.108 3.971 -19.865 1.00 97.81 193 VAL A CA 1
ATOM 1539 C C . VAL A 1 193 ? 4.563 2.680 -20.493 1.00 97.81 193 VAL A C 1
ATOM 1541 O O . VAL A 1 193 ? 3.686 2.027 -19.919 1.00 97.81 193 VAL A O 1
ATOM 1544 N N . PRO A 1 194 ? 5.116 2.216 -21.634 1.00 97.94 194 PRO A N 1
ATOM 1545 C CA . PRO A 1 194 ? 4.690 0.963 -22.255 1.00 97.94 194 PRO A CA 1
ATOM 1546 C C . PRO A 1 194 ? 4.789 -0.240 -21.307 1.00 97.94 194 PRO A C 1
ATOM 1548 O O . PRO A 1 194 ? 5.787 -0.411 -20.606 1.00 97.94 194 PRO A O 1
ATOM 1551 N N . ARG A 1 195 ? 3.822 -1.169 -21.359 1.00 96.88 195 ARG A N 1
ATOM 1552 C CA . ARG A 1 195 ? 3.799 -2.377 -20.498 1.00 96.88 195 ARG A CA 1
ATOM 1553 C C . ARG A 1 195 ? 5.062 -3.241 -20.603 1.00 96.88 195 ARG A C 1
ATOM 1555 O O . ARG A 1 195 ? 5.428 -3.922 -19.644 1.00 96.88 195 ARG A O 1
ATOM 1562 N N . ARG A 1 196 ? 5.753 -3.213 -21.752 1.00 97.69 196 ARG A N 1
ATOM 1563 C CA . ARG A 1 196 ? 7.053 -3.886 -21.947 1.00 97.69 196 ARG A CA 1
ATOM 1564 C C . ARG A 1 196 ? 8.155 -3.324 -21.044 1.00 97.69 196 ARG A C 1
ATOM 1566 O O . ARG A 1 196 ? 9.062 -4.062 -20.671 1.00 97.69 196 ARG A O 1
ATOM 1573 N N . THR A 1 197 ? 8.059 -2.052 -20.660 1.00 98.19 197 THR A N 1
ATOM 1574 C CA . THR A 1 197 ? 9.003 -1.3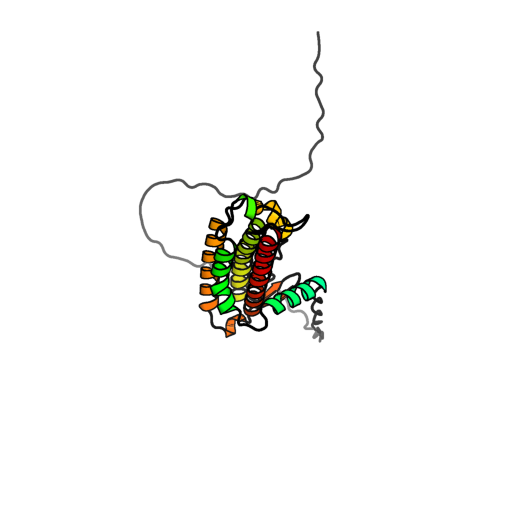56 -19.774 1.00 98.19 197 THR A CA 1
ATOM 1575 C C . THR A 1 197 ? 8.868 -1.824 -18.327 1.00 98.19 197 THR A C 1
ATOM 1577 O O . THR A 1 197 ? 9.834 -1.761 -17.573 1.00 98.19 197 THR A O 1
ATOM 1580 N N . TRP A 1 198 ? 7.733 -2.417 -17.941 1.00 98.38 198 TRP A N 1
ATOM 1581 C CA . TRP A 1 198 ? 7.516 -2.908 -16.574 1.00 98.38 198 TRP A CA 1
ATOM 1582 C C . TRP A 1 198 ? 8.421 -4.090 -16.178 1.00 98.38 198 TRP A C 1
ATOM 1584 O O . TRP A 1 198 ? 8.398 -4.517 -15.025 1.00 98.38 198 TRP A O 1
ATOM 1594 N N . LYS A 1 199 ? 9.221 -4.624 -17.116 1.00 98.38 199 LYS A N 1
ATOM 1595 C CA . LYS A 1 199 ? 10.288 -5.602 -16.841 1.00 98.38 199 LYS A CA 1
ATOM 1596 C C . LYS A 1 199 ? 11.541 -4.982 -16.207 1.00 98.38 199 LYS A C 1
ATOM 1598 O O . LYS A 1 199 ? 12.388 -5.725 -15.716 1.00 98.38 199 LYS A O 1
ATOM 1603 N N . ARG A 1 200 ? 11.683 -3.650 -16.245 1.00 98.56 200 ARG A N 1
ATOM 1604 C CA . ARG A 1 200 ? 12.756 -2.933 -15.540 1.00 98.56 200 ARG A CA 1
ATOM 1605 C C . ARG A 1 200 ? 12.599 -3.112 -14.031 1.00 98.56 200 ARG A C 1
ATOM 1607 O O . ARG A 1 200 ? 11.494 -3.384 -13.554 1.00 98.56 200 ARG A O 1
ATOM 1614 N N . TYR A 1 201 ? 13.702 -3.041 -13.296 1.00 98.56 201 TYR A N 1
ATOM 1615 C CA . TYR A 1 201 ? 13.760 -3.548 -11.926 1.00 98.56 201 TYR A CA 1
ATOM 1616 C C . TYR A 1 201 ? 14.747 -2.797 -11.038 1.00 98.56 201 TYR A C 1
ATOM 1618 O O . TYR A 1 201 ? 15.684 -2.182 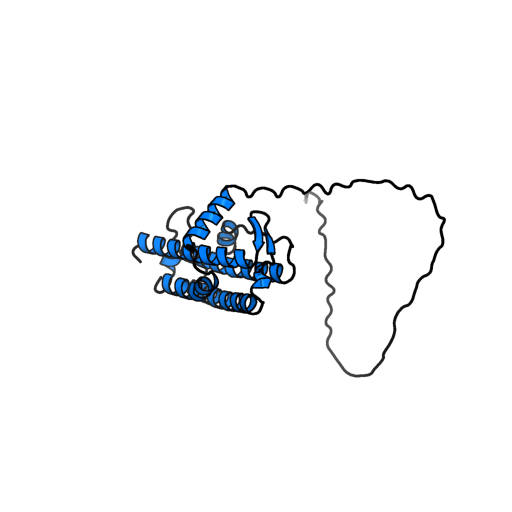-11.538 1.00 98.56 201 TYR A O 1
ATOM 1626 N N . GLY A 1 202 ? 14.564 -2.922 -9.725 1.00 98.00 202 GLY A N 1
ATOM 1627 C CA . GLY A 1 202 ? 15.589 -2.647 -8.715 1.00 98.00 202 GLY A CA 1
ATOM 1628 C C . GLY A 1 202 ? 16.072 -3.941 -8.049 1.00 98.00 202 GLY A C 1
ATOM 1629 O O . GLY A 1 202 ? 15.381 -4.962 -8.093 1.00 98.00 202 GLY A O 1
ATOM 1630 N N . GLU A 1 203 ? 17.258 -3.922 -7.445 1.00 97.06 203 GLU A N 1
ATOM 1631 C CA . GLU A 1 203 ? 17.780 -5.040 -6.643 1.00 97.06 203 GLU A CA 1
ATOM 1632 C C . GLU A 1 203 ? 17.503 -4.772 -5.152 1.00 97.06 203 GLU A C 1
ATOM 1634 O O . GLU A 1 203 ? 18.133 -3.920 -4.525 1.00 97.06 203 GLU A O 1
ATOM 1639 N N . HIS A 1 204 ? 16.516 -5.466 -4.580 1.00 94.81 204 HIS A N 1
ATOM 1640 C CA . HIS A 1 204 ? 16.157 -5.353 -3.166 1.00 94.81 204 HIS A CA 1
ATOM 1641 C C . HIS A 1 204 ? 17.096 -6.218 -2.312 1.00 94.81 204 HIS A C 1
ATOM 1643 O O . HIS A 1 204 ? 17.242 -7.405 -2.617 1.00 94.81 204 HIS A O 1
ATOM 1649 N N . PRO A 1 205 ? 17.672 -5.701 -1.210 1.00 91.00 205 PRO A N 1
ATOM 1650 C CA . PRO A 1 205 ? 18.668 -6.431 -0.418 1.00 91.00 205 PRO A CA 1
ATOM 1651 C C . PRO A 1 205 ? 18.109 -7.731 0.168 1.00 91.00 205 PRO A C 1
ATOM 1653 O O . PRO A 1 205 ? 18.814 -8.728 0.266 1.00 91.00 205 PRO A O 1
ATOM 1656 N N . GLU A 1 206 ? 16.819 -7.734 0.508 1.00 89.00 206 GLU A N 1
ATOM 1657 C CA . GLU A 1 206 ? 16.152 -8.906 1.080 1.00 89.00 206 GLU A CA 1
ATOM 1658 C C . GLU A 1 206 ? 15.459 -9.779 0.037 1.00 89.00 206 GLU A C 1
ATOM 1660 O O . GLU A 1 206 ? 15.459 -10.987 0.198 1.00 89.00 206 GLU A O 1
ATOM 1665 N N . ARG A 1 207 ? 14.861 -9.194 -1.016 1.00 89.19 207 ARG A N 1
ATOM 1666 C CA . ARG A 1 207 ? 13.945 -9.885 -1.950 1.00 89.19 207 ARG A CA 1
ATOM 1667 C C . ARG A 1 207 ? 14.567 -10.183 -3.315 1.00 89.19 207 ARG A C 1
ATOM 1669 O O . ARG A 1 207 ? 13.950 -10.850 -4.143 1.00 89.19 207 ARG A O 1
ATOM 1676 N N . GLY A 1 208 ? 15.790 -9.710 -3.550 1.00 91.56 208 GLY A N 1
ATOM 1677 C CA . GLY A 1 208 ? 16.456 -9.783 -4.843 1.00 91.56 208 GLY A CA 1
ATOM 1678 C C . GLY A 1 208 ? 15.797 -8.875 -5.881 1.00 91.56 208 GLY A C 1
ATOM 1679 O O . GLY A 1 208 ? 15.269 -7.810 -5.563 1.00 91.56 208 GLY A O 1
ATOM 1680 N N . ARG A 1 209 ? 15.836 -9.299 -7.146 1.00 95.12 209 ARG A N 1
ATOM 1681 C CA . ARG A 1 209 ? 15.310 -8.514 -8.268 1.00 95.12 209 ARG A CA 1
ATOM 1682 C C . ARG A 1 209 ? 13.803 -8.337 -8.165 1.00 95.12 209 ARG A C 1
ATOM 1684 O O . ARG A 1 209 ? 13.052 -9.301 -8.298 1.00 95.12 209 ARG A O 1
ATOM 1691 N N . GLU A 1 210 ? 13.377 -7.086 -8.078 1.00 95.50 210 GLU A N 1
ATOM 1692 C CA . GLU A 1 210 ? 11.974 -6.699 -8.047 1.00 95.50 210 GLU A CA 1
ATOM 1693 C C . GLU A 1 210 ? 11.670 -5.819 -9.263 1.00 95.50 210 GLU A C 1
ATOM 1695 O O . GLU A 1 210 ? 12.139 -4.686 -9.374 1.00 95.50 210 GLU A O 1
ATOM 1700 N N . THR A 1 211 ? 10.939 -6.379 -10.232 1.00 98.25 211 THR A N 1
ATOM 1701 C CA . THR A 1 211 ? 10.496 -5.629 -11.418 1.00 98.25 211 THR A CA 1
ATOM 1702 C C . THR A 1 211 ? 9.365 -4.673 -11.055 1.00 98.25 211 THR A C 1
ATOM 1704 O O . THR A 1 211 ? 8.616 -4.953 -10.124 1.00 98.25 211 THR A O 1
ATOM 1707 N N . VAL A 1 212 ? 9.164 -3.608 -11.838 1.00 98.50 212 VAL A N 1
ATOM 1708 C CA . VAL A 1 212 ? 8.002 -2.711 -11.679 1.00 98.50 212 VAL A CA 1
ATOM 1709 C C . VAL A 1 212 ? 6.709 -3.515 -11.687 1.00 98.50 212 VAL A C 1
ATOM 1711 O O . VAL A 1 212 ? 5.873 -3.335 -10.808 1.00 98.50 212 VAL A O 1
ATOM 1714 N N . ARG A 1 213 ? 6.570 -4.464 -12.629 1.00 98.31 213 ARG A N 1
ATOM 1715 C CA . ARG A 1 213 ? 5.429 -5.385 -12.646 1.00 98.31 213 ARG A CA 1
ATOM 1716 C C . ARG A 1 213 ? 5.272 -6.044 -11.286 1.00 98.31 213 ARG A C 1
ATOM 1718 O O . ARG A 1 213 ? 4.203 -5.915 -10.709 1.00 98.31 213 ARG A O 1
ATOM 1725 N N . ARG A 1 214 ? 6.329 -6.691 -10.784 1.00 96.69 214 ARG A N 1
ATOM 1726 C CA . ARG A 1 214 ? 6.309 -7.436 -9.522 1.00 96.69 214 ARG A CA 1
ATOM 1727 C C . ARG A 1 214 ? 5.947 -6.555 -8.329 1.00 96.69 214 ARG A C 1
ATOM 1729 O O . ARG A 1 214 ? 5.143 -6.977 -7.504 1.00 96.69 214 ARG A O 1
ATOM 1736 N N . THR A 1 215 ? 6.487 -5.342 -8.260 1.00 97.19 215 THR A N 1
ATOM 1737 C CA . THR A 1 215 ? 6.141 -4.363 -7.227 1.00 97.19 215 THR A CA 1
ATOM 1738 C C . THR A 1 215 ? 4.636 -4.088 -7.212 1.00 97.19 215 THR A C 1
ATOM 1740 O O . THR A 1 215 ? 4.021 -4.180 -6.156 1.00 97.19 215 THR A O 1
ATOM 1743 N N . LEU A 1 216 ? 4.004 -3.851 -8.368 1.00 98.12 216 LEU A N 1
ATOM 1744 C CA . LEU A 1 216 ? 2.550 -3.630 -8.442 1.00 98.12 216 LEU A CA 1
ATOM 1745 C C . LEU A 1 216 ? 1.750 -4.838 -7.931 1.00 98.12 216 LEU A C 1
ATOM 1747 O O . LEU A 1 216 ? 0.722 -4.673 -7.279 1.00 98.12 216 LEU A O 1
ATOM 1751 N N . GLU A 1 217 ? 2.201 -6.059 -8.224 1.00 97.69 217 GLU A N 1
ATOM 1752 C CA . GLU A 1 217 ? 1.541 -7.285 -7.749 1.00 97.69 217 GLU A CA 1
ATOM 1753 C C . GLU A 1 217 ? 1.614 -7.418 -6.234 1.00 97.69 217 GLU A C 1
ATOM 1755 O O . GLU A 1 217 ? 0.598 -7.703 -5.599 1.00 97.69 217 GLU A O 1
ATOM 1760 N N . LEU A 1 218 ? 2.802 -7.171 -5.677 1.00 96.44 218 LEU A N 1
ATOM 1761 C CA . LEU A 1 218 ? 3.042 -7.207 -4.242 1.00 96.44 218 LEU A CA 1
ATOM 1762 C C . LEU A 1 218 ? 2.179 -6.170 -3.525 1.00 96.44 218 LEU A C 1
ATOM 1764 O O . LEU A 1 218 ? 1.517 -6.522 -2.557 1.00 96.44 218 LEU A O 1
ATOM 1768 N N . VAL A 1 219 ? 2.115 -4.930 -4.023 1.00 98.00 219 VAL A N 1
ATOM 1769 C CA . VAL A 1 219 ? 1.261 -3.882 -3.433 1.00 98.00 219 VAL A CA 1
ATOM 1770 C C . VAL A 1 219 ? -0.214 -4.265 -3.501 1.00 98.00 219 VAL A C 1
ATOM 1772 O O . VAL A 1 219 ? -0.933 -4.110 -2.519 1.00 98.00 219 VAL A O 1
ATOM 1775 N N . ALA A 1 220 ? -0.671 -4.829 -4.621 1.00 98.44 220 ALA A N 1
ATOM 1776 C CA . ALA A 1 220 ? -2.066 -5.233 -4.769 1.00 98.44 220 ALA A CA 1
ATOM 1777 C C . ALA A 1 220 ? -2.468 -6.319 -3.756 1.00 98.44 220 ALA A C 1
ATOM 1779 O O . ALA A 1 220 ? -3.539 -6.233 -3.158 1.00 98.44 220 ALA A O 1
ATOM 1780 N N . GLY A 1 221 ? -1.623 -7.334 -3.551 1.00 98.31 221 GLY A N 1
ATOM 1781 C CA . GLY A 1 221 ? -1.855 -8.350 -2.519 1.00 98.31 221 GLY A CA 1
ATOM 1782 C C . GLY A 1 221 ? -1.721 -7.788 -1.100 1.00 98.31 221 GLY A C 1
ATOM 1783 O O . GLY A 1 221 ? -2.495 -8.141 -0.213 1.00 98.31 221 GLY A O 1
ATOM 1784 N N . HIS A 1 222 ? -0.772 -6.875 -0.892 1.00 98.19 222 HIS A N 1
ATOM 1785 C CA . HIS A 1 222 ? -0.504 -6.231 0.392 1.00 98.19 222 HIS A CA 1
ATOM 1786 C C . HIS A 1 222 ? -1.686 -5.391 0.885 1.00 98.19 222 HIS A C 1
ATOM 1788 O O . HIS A 1 222 ? -2.084 -5.524 2.044 1.00 98.19 222 HIS A O 1
ATOM 1794 N N . ASP A 1 223 ? -2.292 -4.596 -0.001 1.00 98.44 223 ASP A N 1
ATOM 1795 C CA . ASP A 1 223 ? -3.513 -3.835 0.282 1.00 98.44 223 ASP A CA 1
ATOM 1796 C C . ASP A 1 223 ? -4.637 -4.757 0.769 1.00 98.44 223 ASP A C 1
ATOM 1798 O O . ASP A 1 223 ? -5.287 -4.476 1.773 1.00 98.44 223 ASP A O 1
ATOM 1802 N N . LEU A 1 224 ? -4.854 -5.877 0.073 1.00 98.56 224 LEU A N 1
ATOM 1803 C CA . LEU A 1 224 ? -5.897 -6.847 0.411 1.00 98.56 224 LEU A CA 1
ATOM 1804 C C . LEU A 1 224 ? -5.632 -7.522 1.763 1.00 98.56 224 LEU A C 1
ATOM 1806 O O . LEU A 1 224 ? -6.537 -7.601 2.587 1.00 98.56 224 LEU A O 1
ATOM 1810 N N . ASN A 1 225 ? -4.387 -7.919 2.037 1.00 98.50 225 ASN A N 1
ATOM 1811 C CA . ASN A 1 225 ? -3.999 -8.446 3.346 1.00 98.50 225 ASN A CA 1
ATOM 1812 C C . ASN A 1 225 ? -4.296 -7.450 4.479 1.00 98.50 225 ASN A C 1
ATOM 1814 O O . ASN A 1 225 ? -4.794 -7.844 5.533 1.00 98.50 225 ASN A O 1
ATOM 1818 N N . HIS A 1 226 ? -4.004 -6.163 4.288 1.00 98.62 226 HIS A N 1
ATOM 1819 C CA . HIS A 1 226 ? -4.271 -5.159 5.318 1.00 98.62 226 HIS A CA 1
ATOM 1820 C C . HIS A 1 226 ? -5.748 -4.783 5.435 1.00 98.62 226 HIS A C 1
ATOM 1822 O O . HIS A 1 226 ? -6.206 -4.505 6.542 1.00 98.62 226 HIS A O 1
ATOM 1828 N N . LEU A 1 227 ? -6.513 -4.830 4.344 1.00 98.75 227 LEU A N 1
ATOM 1829 C CA . LEU A 1 227 ? -7.969 -4.716 4.403 1.00 98.75 227 LEU A CA 1
ATOM 1830 C C . LEU A 1 227 ? -8.568 -5.829 5.266 1.00 98.75 227 LEU A C 1
ATOM 1832 O O . LEU A 1 227 ? -9.357 -5.529 6.160 1.00 98.75 227 LEU A O 1
ATOM 1836 N N . ASP A 1 228 ? -8.134 -7.075 5.082 1.00 98.50 228 ASP A N 1
ATOM 1837 C CA . ASP A 1 228 ? -8.596 -8.202 5.900 1.00 98.50 228 ASP A CA 1
ATOM 1838 C C . ASP A 1 228 ? -8.222 -8.029 7.377 1.00 98.50 228 ASP A C 1
ATOM 1840 O O . ASP A 1 228 ? -9.027 -8.317 8.262 1.00 98.50 228 ASP A O 1
ATOM 1844 N N . GLN A 1 229 ? -7.037 -7.484 7.672 1.00 98.62 229 GLN A N 1
ATOM 1845 C CA . GLN A 1 229 ? -6.655 -7.142 9.046 1.00 98.62 229 GLN A CA 1
ATOM 1846 C C . GLN A 1 229 ? -7.567 -6.070 9.654 1.00 98.62 229 GLN A C 1
ATOM 1848 O O . GLN A 1 229 ? -7.977 -6.211 10.806 1.00 98.62 229 GLN A O 1
ATOM 1853 N N . ILE A 1 230 ? -7.914 -5.020 8.901 1.00 98.75 230 ILE A N 1
ATOM 1854 C CA . ILE A 1 230 ? -8.850 -3.983 9.360 1.00 98.75 230 ILE A CA 1
ATOM 1855 C C . ILE A 1 230 ? -10.219 -4.607 9.659 1.00 98.75 230 ILE A C 1
ATOM 1857 O O . ILE A 1 230 ? -10.769 -4.372 10.735 1.00 98.75 230 ILE A O 1
ATOM 1861 N N . GLN A 1 231 ? -10.742 -5.450 8.763 1.00 98.56 231 GLN A N 1
ATOM 1862 C CA . GLN A 1 231 ? -12.024 -6.130 8.975 1.00 98.56 231 GLN A CA 1
ATOM 1863 C C . GLN A 1 231 ? -11.987 -7.071 10.185 1.00 98.56 231 GLN A C 1
ATOM 1865 O O . GLN A 1 231 ? -12.919 -7.084 10.987 1.00 98.56 231 GLN A O 1
ATOM 1870 N N . ALA A 1 232 ? -10.895 -7.812 10.377 1.00 98.56 232 ALA A N 1
ATOM 1871 C CA . ALA A 1 232 ? -10.723 -8.677 11.540 1.00 98.56 232 ALA A CA 1
ATOM 1872 C C . ALA A 1 232 ? -10.708 -7.885 12.859 1.00 98.56 232 ALA A C 1
ATOM 1874 O O . ALA A 1 232 ? -11.279 -8.337 13.852 1.00 98.56 232 ALA A O 1
ATOM 1875 N N . ILE A 1 233 ? -10.098 -6.693 12.879 1.00 98.69 233 ILE A N 1
ATOM 1876 C CA . ILE A 1 233 ? -10.119 -5.801 14.048 1.00 98.69 233 ILE A CA 1
ATOM 1877 C C . ILE A 1 233 ? -11.543 -5.323 14.335 1.00 98.69 233 ILE A C 1
ATOM 1879 O O . ILE A 1 233 ? -11.979 -5.404 15.482 1.00 98.69 233 ILE A O 1
ATOM 1883 N N . LYS A 1 234 ? -12.272 -4.866 13.309 1.00 98.50 234 LYS A N 1
ATOM 1884 C CA . LYS A 1 234 ? -13.674 -4.449 13.452 1.00 98.50 234 LYS A CA 1
ATOM 1885 C C . LYS A 1 234 ? -14.541 -5.574 14.010 1.00 98.50 234 LYS A C 1
ATOM 1887 O O . LYS A 1 234 ? -15.190 -5.390 15.035 1.00 98.50 234 LYS A O 1
ATOM 1892 N N . LYS A 1 235 ? -14.454 -6.770 13.415 1.00 98.31 235 LYS A N 1
ATOM 1893 C CA . LYS A 1 235 ? -15.175 -7.967 13.875 1.00 98.31 235 LYS A CA 1
ATOM 1894 C C . LYS A 1 235 ? -14.851 -8.303 15.330 1.00 98.31 235 LYS A C 1
ATOM 1896 O O . LYS A 1 235 ? -15.755 -8.594 16.101 1.00 98.31 235 LYS A O 1
ATOM 1901 N N . LYS A 1 236 ? -13.573 -8.239 15.720 1.00 98.06 236 LYS A N 1
ATOM 1902 C CA . LYS A 1 236 ? -13.136 -8.522 17.095 1.00 98.06 236 LYS A CA 1
ATOM 1903 C C . LYS A 1 236 ? -13.774 -7.589 18.128 1.00 98.06 236 LYS A C 1
ATOM 1905 O O . LYS A 1 236 ? -13.990 -8.012 19.259 1.00 98.06 236 LYS A O 1
ATOM 1910 N N . PHE A 1 237 ? -14.012 -6.331 17.773 1.00 98.00 237 PHE A N 1
ATOM 1911 C CA . PHE A 1 237 ? -14.522 -5.322 18.699 1.00 98.00 237 PHE A CA 1
ATOM 1912 C C . PHE A 1 237 ? -15.995 -4.946 18.485 1.00 98.00 237 PHE A C 1
ATOM 1914 O O . PHE A 1 237 ? -16.485 -4.087 19.214 1.00 98.00 237 PHE A O 1
ATOM 1921 N N . GLY A 1 238 ? -16.685 -5.573 17.527 1.00 96.88 238 GLY A N 1
ATOM 1922 C CA . GLY A 1 238 ? -18.099 -5.319 17.237 1.00 96.88 238 GLY A CA 1
ATOM 1923 C C . GLY A 1 238 ? -18.372 -3.926 16.658 1.00 96.88 238 GLY A C 1
ATOM 1924 O O . GLY A 1 238 ? -19.285 -3.255 17.127 1.00 96.88 238 GLY A O 1
ATOM 1925 N N . TRP A 1 239 ? -17.556 -3.469 15.699 1.00 95.75 239 TRP A N 1
ATOM 1926 C CA . TRP A 1 239 ? -17.712 -2.173 15.006 1.00 95.75 239 TRP A CA 1
ATOM 1927 C C . TRP A 1 239 ? -18.144 -2.305 13.547 1.00 95.75 239 TRP A C 1
ATOM 1929 O O . TRP A 1 239 ? -17.774 -3.319 12.910 1.00 95.75 239 TRP A O 1
#

InterPro domains:
  IPR024775 Hercynine oxygenase, DinB-like domain [PF12867] (98-230)
  IPR034660 DinB/YfiT-like putative metalloenzymes [G3DSA:1.20.120.450] (90-239)
  IPR034660 DinB/YfiT-like putative metalloenzymes [SSF109854] (88-239)

Nearest PDB structures (foldseek):
  1rxq-assembly1_B  TM=8.694E-01  e=9.988E-10  Bacillus subtilis
  2rd9-assembly1_A  TM=8.118E-01  e=3.415E-06  Halalkalibacterium halodurans C-125
  2nsf-assembly1_A  TM=7.745E-01  e=5.753E-03  Corynebacterium glutamicum
  2nsg-assembly1_A  TM=7.755E-01  e=1.167E-02  Corynebacterium glutamicum
  2p1a-assembly1_B  TM=7.596E-01  e=7.967E-02  Bacillus cereus ATCC 10987

Foldseek 3Di:
DDDDDDDDDDDDDDDDDDDDDDDDDDDDDDDDDDDDDDDDDDDDDDDDDDDDDDDDPPPPPVPPPPDPDFDPVVVVVLVQLLVLCVPPALLVLLLCLLVLLCVLCPPPDLVQQLDALDPPGGGNLLLLVLLLVLLVQLLVQLVCQLPPFAAAGDDDDSVCCSVVVVSSPDDSVVSSVSSNVSSVVSSVVVVVDDPVSQQGFHQYPNPGTAGNSNSSSSSSSSSSVSSVVSVVSCVSVVD

Organism: Eiseniibacteriota bacterium (NCBI:txid2212470)

Mean predicted aligned error: 14.1 Å